Protein AF-A0A8T0EE85-F1 (afdb_monomer)

Nearest PDB structures (foldseek):
  8d9p-assembly1_A  TM=1.888E-01  e=6.502E+00  synthetic construct

Foldseek 3Di:
DPDDPPQPPLLVLLLVLLCCCQPPPVNVVCVVPPLPDPPVVLVVLLVVSVVVPDDPVSSVVSSVQNVVLSVLVVVLVVLVVVCQVVVPDDDPLCPVLSSVQQNPPPVSDRDSLVSLVVQLPDPSHDLVSSLVSCVVSVVVVSNVVSVVVVVVPPDDPVNVVVVVVVVVVVVVVPDDDDDDDDDDDD

Solvent-accessible surface area (backbone atoms only — not comparable to full-atom values): 11430 Å² total; per-residue (Å²): 132,87,76,78,76,79,70,48,75,62,48,54,51,46,52,51,45,44,48,47,69,72,70,33,64,68,53,51,50,41,54,78,73,47,84,84,42,68,68,61,52,53,52,51,50,53,54,61,53,61,72,65,76,62,61,71,72,54,50,58,53,50,52,52,51,55,49,52,56,49,54,51,51,52,52,53,50,50,54,50,62,72,49,32,76,82,69,79,52,93,80,67,51,62,70,70,50,65,59,54,51,72,67,63,49,86,80,66,58,93,49,70,64,62,42,50,56,52,51,55,70,37,80,74,33,53,68,67,59,31,46,49,51,31,64,76,68,65,38,68,90,58,43,63,63,46,51,53,53,56,58,70,68,53,79,50,77,69,57,53,54,54,52,53,53,53,53,55,58,59,64,69,73,76,76,77,88,79,82,80,81,82,79,86,78,135

Structure (mmCIF, N/CA/C/O backbone):
data_AF-A0A8T0EE85-F1
#
_entry.id   AF-A0A8T0EE85-F1
#
loop_
_atom_site.group_PDB
_atom_site.id
_atom_site.type_symbol
_atom_site.label_atom_id
_atom_site.label_alt_id
_atom_site.label_comp_id
_atom_site.label_asym_id
_atom_site.label_entity_id
_atom_site.label_seq_id
_atom_site.pdbx_PDB_ins_code
_atom_site.Cartn_x
_atom_site.Cartn_y
_atom_site.Cartn_z
_atom_site.occupancy
_atom_site.B_iso_or_equiv
_atom_site.auth_seq_id
_atom_site.auth_comp_id
_atom_site.auth_asym_id
_atom_site.auth_atom_id
_atom_site.pdbx_PDB_model_num
ATOM 1 N N . MET A 1 1 ? -11.838 -33.433 15.601 1.00 42.34 1 MET A N 1
ATOM 2 C CA . MET A 1 1 ? -12.428 -32.082 15.642 1.00 42.34 1 MET A CA 1
ATOM 3 C C . MET A 1 1 ? -11.308 -31.140 16.022 1.00 42.34 1 MET A C 1
ATOM 5 O O . MET A 1 1 ? -10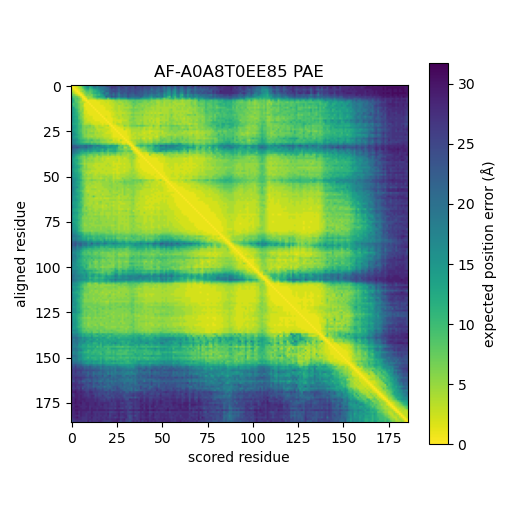.977 -31.050 17.196 1.00 42.34 1 MET A O 1
ATOM 9 N N . GLU A 1 2 ? -10.646 -30.554 15.030 1.00 41.25 2 GLU A N 1
ATOM 10 C CA . GLU A 1 2 ? -9.704 -29.461 15.269 1.00 41.25 2 GLU A CA 1
ATOM 11 C C . GLU A 1 2 ? -10.536 -28.249 15.688 1.00 41.25 2 GLU A C 1
ATOM 13 O O . GLU A 1 2 ? -11.391 -27.781 14.937 1.00 41.25 2 GLU A O 1
ATOM 18 N N . GLY A 1 3 ? -10.388 -27.826 16.943 1.00 44.38 3 GLY A N 1
ATOM 19 C CA . GLY A 1 3 ? -11.029 -26.612 17.425 1.00 44.38 3 GLY A CA 1
ATOM 20 C C . GLY A 1 3 ? -10.414 -25.422 16.704 1.00 44.38 3 GLY A C 1
ATOM 21 O O . GLY A 1 3 ? -9.196 -25.258 16.732 1.00 44.38 3 GLY A O 1
ATOM 22 N N . PHE A 1 4 ? -11.245 -24.603 16.058 1.00 47.56 4 PHE A N 1
ATOM 23 C CA . PHE A 1 4 ? -10.810 -23.303 15.560 1.00 47.56 4 PHE A CA 1
ATOM 24 C C . PHE A 1 4 ? -10.176 -22.530 16.725 1.00 47.56 4 PHE A C 1
ATOM 26 O O . PHE A 1 4 ? -10.787 -22.475 17.801 1.00 47.56 4 PHE A O 1
ATOM 33 N N . PRO A 1 5 ? -8.964 -21.971 16.562 1.00 52.56 5 PRO A N 1
ATOM 34 C CA . PRO A 1 5 ? -8.355 -21.184 17.617 1.00 52.56 5 PRO A CA 1
ATOM 35 C C . PRO A 1 5 ? -9.297 -20.028 17.944 1.00 52.56 5 PRO A C 1
ATOM 37 O O . PRO A 1 5 ? -9.814 -19.358 17.049 1.00 52.56 5 PRO A O 1
ATOM 40 N N . ILE A 1 6 ? -9.556 -19.836 19.237 1.00 52.78 6 ILE A N 1
ATOM 41 C CA . ILE A 1 6 ? -10.237 -18.648 19.741 1.00 52.78 6 ILE A CA 1
ATOM 42 C C . ILE A 1 6 ? -9.347 -17.481 19.330 1.00 52.78 6 ILE A C 1
ATOM 44 O O . ILE A 1 6 ? -8.305 -17.261 19.947 1.00 52.78 6 ILE A O 1
ATOM 48 N N . THR A 1 7 ? -9.729 -16.786 18.260 1.00 60.97 7 THR A N 1
ATOM 49 C CA . THR A 1 7 ? -9.060 -15.559 17.850 1.00 60.97 7 THR A CA 1
ATOM 50 C C . THR A 1 7 ? -9.086 -14.617 19.038 1.00 60.97 7 THR A C 1
ATOM 52 O O . THR A 1 7 ? -10.128 -14.410 19.676 1.00 60.97 7 THR A O 1
ATOM 55 N N . THR A 1 8 ? -7.919 -14.103 19.410 1.00 78.00 8 THR A N 1
ATOM 56 C CA . THR A 1 8 ? -7.834 -13.237 20.582 1.00 78.00 8 THR A CA 1
ATOM 57 C C . THR A 1 8 ? -8.716 -12.003 20.349 1.00 78.00 8 THR A C 1
ATOM 59 O O . THR A 1 8 ? -8.897 -11.544 19.219 1.00 78.00 8 THR A O 1
ATOM 62 N N . LEU A 1 9 ? -9.309 -11.435 21.408 1.00 75.12 9 LEU A N 1
ATOM 63 C CA . LEU A 1 9 ? -10.099 -10.192 21.307 1.00 75.12 9 LEU A CA 1
ATOM 64 C C . LEU A 1 9 ? -9.327 -9.087 20.559 1.00 75.12 9 LEU A C 1
ATOM 66 O O . LEU A 1 9 ? -9.907 -8.248 19.873 1.00 75.12 9 LEU A O 1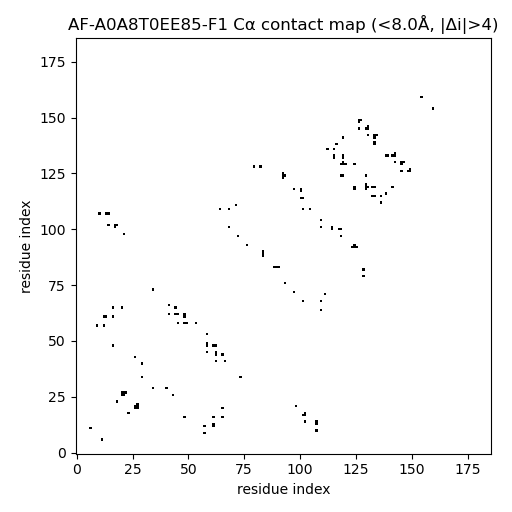
ATOM 70 N N . GLU A 1 10 ? -8.006 -9.133 20.684 1.00 73.38 10 GLU A N 1
ATOM 71 C CA . GLU A 1 10 ? -7.053 -8.301 19.980 1.00 73.38 10 GLU A CA 1
ATOM 72 C C . GLU A 1 10 ? -7.032 -8.542 18.465 1.00 73.38 10 GLU A C 1
ATOM 74 O O . GLU A 1 10 ? -7.180 -7.584 17.714 1.00 73.38 10 GLU A O 1
ATOM 79 N N . GLU A 1 11 ? -6.922 -9.790 18.004 1.00 74.38 11 GLU A N 1
ATOM 80 C CA . GLU A 1 11 ? -6.991 -10.141 16.577 1.00 74.38 11 GLU A CA 1
ATOM 81 C C . GLU A 1 11 ? -8.314 -9.697 15.948 1.00 74.38 11 GLU A C 1
ATOM 83 O O . GLU A 1 11 ? -8.325 -9.109 14.866 1.00 74.38 11 GLU A O 1
ATOM 88 N N . MET A 1 12 ? -9.435 -9.894 16.653 1.00 77.12 12 MET A N 1
ATOM 89 C CA . MET A 1 12 ? -10.737 -9.395 16.198 1.00 77.12 12 MET A CA 1
ATOM 90 C C . MET A 1 12 ? -10.767 -7.865 16.106 1.00 77.12 12 MET A C 1
ATOM 92 O O . MET A 1 12 ? -11.320 -7.311 15.154 1.00 77.12 12 MET A O 1
ATOM 96 N N 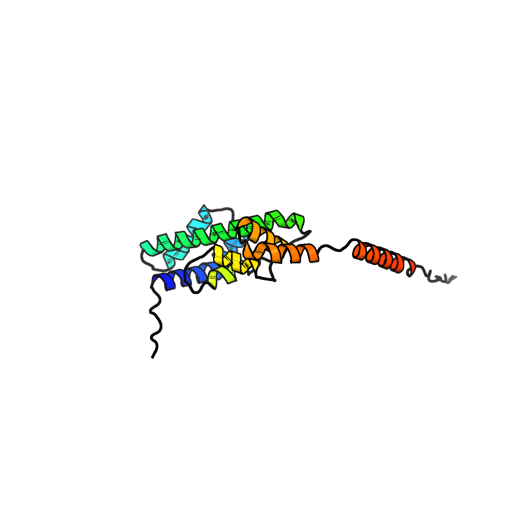. ALA A 1 13 ? -10.181 -7.167 17.080 1.00 76.19 13 ALA A N 1
ATOM 97 C CA . ALA A 1 13 ? -10.097 -5.711 17.066 1.00 76.19 13 ALA A CA 1
ATOM 98 C C . ALA A 1 13 ? -9.214 -5.201 15.914 1.00 76.19 13 ALA A C 1
ATOM 100 O O . ALA A 1 13 ? -9.590 -4.246 15.232 1.00 76.19 13 ALA A O 1
ATOM 101 N N . ILE A 1 1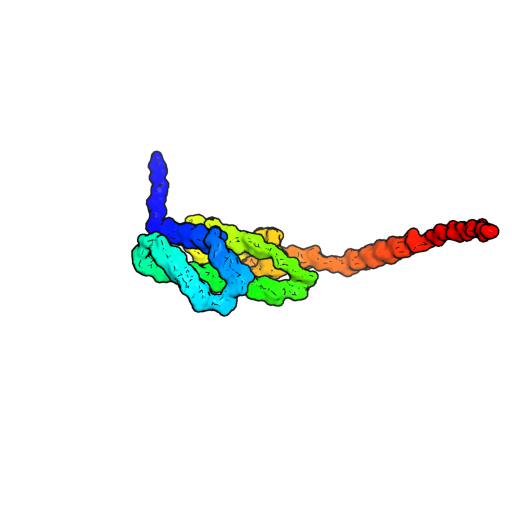4 ? -8.084 -5.862 15.647 1.00 73.88 14 ILE A N 1
ATOM 102 C CA . ILE A 1 14 ? -7.187 -5.525 14.536 1.00 73.88 14 ILE A CA 1
ATOM 103 C C . ILE A 1 14 ? -7.869 -5.783 13.191 1.00 73.88 14 ILE A C 1
ATOM 105 O O . ILE A 1 14 ? -7.868 -4.904 12.332 1.00 73.88 14 ILE A O 1
ATOM 109 N N . SER A 1 15 ? -8.529 -6.929 13.023 1.00 76.81 15 SER A N 1
ATOM 110 C CA . SER A 1 15 ? -9.295 -7.242 11.811 1.00 76.81 15 SER A CA 1
ATOM 111 C C . SER A 1 15 ? -10.405 -6.212 11.554 1.00 76.81 15 SER A C 1
ATOM 113 O O . SER A 1 15 ? -10.565 -5.718 10.432 1.00 76.81 15 SER A O 1
ATOM 115 N N . LYS A 1 16 ? -11.124 -5.790 12.607 1.00 78.56 16 LYS A N 1
ATOM 116 C CA . LYS A 1 16 ? -12.126 -4.717 12.507 1.00 78.56 16 LYS A CA 1
ATOM 117 C C . LYS A 1 16 ? -11.520 -3.382 12.091 1.00 78.56 16 LYS A C 1
ATOM 119 O O . LYS A 1 16 ? -12.144 -2.666 11.315 1.00 78.56 16 LYS A O 1
ATOM 124 N N . ILE A 1 17 ? -10.322 -3.046 12.565 1.00 78.38 17 ILE A N 1
ATOM 125 C CA . ILE A 1 17 ? -9.608 -1.849 12.100 1.00 78.38 17 ILE A CA 1
ATOM 126 C C . ILE A 1 17 ? -9.209 -1.984 10.656 1.00 78.38 17 ILE A C 1
ATOM 128 O O . ILE A 1 17 ? -9.379 -1.027 9.915 1.00 78.38 17 ILE A O 1
ATOM 132 N N . GLY A 1 18 ? -8.688 -3.140 10.258 1.00 75.88 18 GLY A N 1
ATOM 133 C CA . GLY A 1 18 ? -8.311 -3.358 8.875 1.00 75.88 18 GLY A CA 1
ATOM 134 C C . GLY A 1 18 ? -9.499 -3.113 7.949 1.00 75.88 18 GLY A C 1
ATOM 135 O O . GLY A 1 18 ? -9.442 -2.289 7.039 1.00 75.88 18 GLY A O 1
ATOM 136 N N . THR A 1 19 ? -10.636 -3.707 8.309 1.00 79.06 19 THR A N 1
ATOM 137 C CA . THR A 1 19 ? -11.914 -3.468 7.638 1.00 79.06 19 THR A CA 1
ATOM 138 C C . THR A 1 19 ? -12.259 -1.977 7.627 1.00 79.06 19 THR A C 1
ATOM 140 O O . THR A 1 19 ? -12.428 -1.409 6.553 1.00 79.06 19 THR A O 1
ATOM 143 N N . LEU A 1 20 ? -12.264 -1.311 8.787 1.00 82.12 20 LEU A N 1
ATOM 144 C CA . LEU A 1 20 ? -12.565 0.118 8.912 1.00 82.12 20 LEU A CA 1
ATOM 145 C C . LEU A 1 20 ? -11.659 0.990 8.026 1.00 82.12 20 LEU A C 1
ATOM 147 O O . LEU A 1 20 ? -12.153 1.843 7.302 1.00 82.12 20 LEU A O 1
ATOM 151 N N . LEU A 1 21 ? -10.347 0.754 8.028 1.00 77.00 21 LEU A N 1
ATOM 152 C CA . LEU A 1 21 ? -9.380 1.491 7.212 1.00 77.00 21 LEU A CA 1
ATOM 153 C C . LEU A 1 21 ? -9.570 1.249 5.707 1.00 77.00 21 LEU A C 1
ATOM 155 O O . LEU A 1 21 ? -9.257 2.130 4.909 1.00 77.00 21 LEU A O 1
ATOM 159 N N . SER A 1 22 ? -10.057 0.067 5.322 1.00 73.00 22 SER A N 1
ATOM 160 C CA . SER A 1 22 ? -10.247 -0.329 3.922 1.00 73.00 22 SER A CA 1
ATOM 161 C C . SER A 1 22 ? -11.569 0.162 3.322 1.00 73.00 22 SER A C 1
ATOM 163 O O . SER A 1 22 ? -11.607 0.622 2.178 1.00 73.00 22 SER A O 1
ATOM 165 N N . SER A 1 23 ? -12.659 0.075 4.088 1.00 80.00 23 SER A N 1
ATOM 166 C CA . SER A 1 23 ? -14.022 0.187 3.566 1.00 80.00 23 SER A CA 1
ATOM 167 C C . SER A 1 23 ? -14.746 1.456 4.004 1.00 80.00 23 SER A C 1
ATOM 169 O O . SER A 1 23 ? -15.793 1.773 3.444 1.00 80.00 23 SER A O 1
ATOM 171 N N . ASP A 1 24 ? -14.240 2.187 5.002 1.00 87.12 24 ASP A N 1
ATOM 172 C CA . ASP A 1 24 ? -14.911 3.389 5.496 1.00 87.12 24 ASP A CA 1
ATOM 173 C C . ASP A 1 24 ? -14.800 4.543 4.489 1.00 87.12 24 ASP A C 1
ATOM 175 O O . ASP A 1 24 ? -13.714 4.961 4.078 1.00 87.12 24 ASP A O 1
ATOM 179 N N . THR A 1 25 ? -15.952 5.078 4.086 1.00 86.12 25 THR A N 1
ATOM 180 C CA . THR A 1 25 ? -16.045 6.165 3.108 1.00 86.12 25 THR A CA 1
ATOM 181 C C . THR A 1 25 ? -15.408 7.461 3.593 1.00 86.12 25 THR A C 1
ATOM 183 O O . THR A 1 25 ? -14.804 8.152 2.777 1.00 86.12 25 THR A O 1
ATOM 186 N N . ASP A 1 26 ? -15.478 7.785 4.891 1.00 84.69 26 ASP A N 1
ATOM 187 C CA . ASP A 1 26 ? -14.851 9.003 5.421 1.00 84.69 26 ASP A CA 1
ATOM 188 C C . ASP A 1 26 ? -13.328 8.873 5.371 1.00 84.69 26 ASP A C 1
ATOM 190 O O . ASP A 1 26 ? -12.635 9.833 5.040 1.00 84.69 26 ASP A O 1
ATOM 194 N N . ILE A 1 27 ? -12.802 7.683 5.680 1.00 82.19 27 ILE A N 1
ATOM 195 C CA . ILE A 1 27 ? -11.365 7.389 5.612 1.00 82.19 27 ILE A CA 1
ATOM 196 C C . ILE A 1 27 ? -10.879 7.435 4.165 1.00 82.19 27 ILE A C 1
ATOM 198 O O . ILE A 1 27 ? -9.882 8.097 3.877 1.00 82.19 27 ILE A O 1
ATOM 202 N N . ASN A 1 28 ? -11.615 6.822 3.238 1.00 79.75 28 ASN A N 1
ATOM 203 C CA . ASN A 1 28 ? -11.292 6.862 1.813 1.00 79.75 28 ASN A CA 1
ATOM 204 C C . ASN A 1 28 ? -11.385 8.283 1.233 1.00 79.75 28 ASN A C 1
ATOM 206 O O . ASN A 1 28 ? -10.527 8.699 0.453 1.00 79.75 28 ASN A O 1
ATOM 210 N N . GLN A 1 29 ? -12.375 9.074 1.647 1.00 81.69 29 GLN A N 1
ATOM 211 C CA . GLN A 1 29 ? -12.497 10.471 1.236 1.00 81.69 29 GLN A CA 1
ATOM 212 C C . GLN A 1 29 ? -11.386 11.341 1.839 1.00 81.69 29 GLN A C 1
ATOM 214 O O . GLN A 1 29 ? -10.828 12.194 1.148 1.00 81.69 29 GLN A O 1
ATOM 219 N N . PHE A 1 30 ? -11.046 11.129 3.113 1.00 79.31 30 PHE A N 1
ATOM 220 C CA . PHE A 1 30 ? -9.950 11.828 3.779 1.00 79.31 30 PHE A CA 1
ATOM 221 C C . PHE A 1 30 ? -8.620 11.547 3.083 1.00 79.31 30 PHE A C 1
ATOM 223 O O . PHE A 1 30 ? -7.862 12.478 2.805 1.00 79.31 30 PHE A O 1
ATOM 230 N N . ARG A 1 31 ? -8.392 10.277 2.734 1.00 72.00 31 ARG A N 1
ATOM 231 C CA . ARG A 1 31 ? -7.271 9.835 1.915 1.00 72.00 31 ARG A CA 1
ATOM 232 C C . ARG A 1 31 ? -7.251 10.617 0.604 1.00 72.00 31 ARG A C 1
ATOM 234 O O . ARG A 1 31 ? -6.315 11.351 0.358 1.00 72.00 31 ARG A O 1
ATOM 241 N N . ASN A 1 32 ? -8.303 10.600 -0.200 1.00 71.25 32 ASN A N 1
ATOM 242 C CA . ASN A 1 32 ? -8.254 11.271 -1.507 1.00 71.25 32 ASN A CA 1
ATOM 243 C C . ASN A 1 32 ? -8.058 12.800 -1.434 1.00 71.25 32 ASN A C 1
ATOM 245 O O . ASN A 1 32 ? -7.516 13.384 -2.369 1.00 71.25 32 ASN A O 1
ATOM 249 N N . ASN A 1 33 ? -8.460 13.446 -0.333 1.00 69.81 33 ASN A N 1
ATOM 250 C CA . ASN A 1 33 ? -8.523 14.907 -0.255 1.00 69.81 33 ASN A CA 1
ATOM 251 C C . ASN A 1 33 ? -7.434 15.573 0.599 1.00 69.81 33 ASN A C 1
ATOM 253 O O . ASN A 1 33 ? -7.128 16.742 0.361 1.00 69.81 33 ASN A O 1
ATOM 257 N N . SER A 1 34 ? -6.868 14.914 1.619 1.00 59.59 34 SER A N 1
ATOM 258 C CA . SER A 1 34 ? -5.890 15.583 2.490 1.00 59.59 34 SER A CA 1
ATOM 259 C C . SER A 1 34 ? -5.014 14.649 3.335 1.00 59.59 34 SER A C 1
ATOM 261 O O . SER A 1 34 ? -5.104 14.654 4.564 1.00 59.59 34 SER A O 1
ATOM 263 N N . TRP A 1 35 ? -4.042 13.979 2.713 1.00 65.19 35 TRP A N 1
ATOM 264 C CA . TRP A 1 35 ? -2.954 13.283 3.433 1.00 65.19 35 TRP A CA 1
ATOM 265 C C . TRP A 1 35 ? -2.095 14.222 4.311 1.00 65.19 35 TRP A C 1
ATOM 267 O O . TRP A 1 35 ? -1.252 13.781 5.075 1.00 65.19 35 TRP A O 1
ATOM 277 N N . ARG A 1 36 ? -2.279 15.547 4.230 1.00 64.62 36 ARG A N 1
ATOM 278 C CA . ARG A 1 36 ? -1.404 16.530 4.898 1.00 64.62 36 ARG A CA 1
ATOM 279 C C . ARG A 1 36 ? -1.872 16.991 6.281 1.00 64.62 36 ARG A C 1
ATOM 281 O O . ARG A 1 36 ? -1.236 17.861 6.867 1.00 64.62 36 ARG A O 1
ATOM 288 N N . SER A 1 37 ? -2.993 16.488 6.807 1.00 78.12 37 SER A N 1
ATOM 289 C CA . SER A 1 37 ? -3.549 16.975 8.082 1.00 78.12 37 SER A CA 1
ATOM 290 C C . SER A 1 37 ? -3.570 15.900 9.168 1.00 78.12 37 SER A C 1
ATOM 292 O O . SER A 1 37 ? -4.615 15.323 9.466 1.00 78.12 37 SER A O 1
ATOM 294 N N . 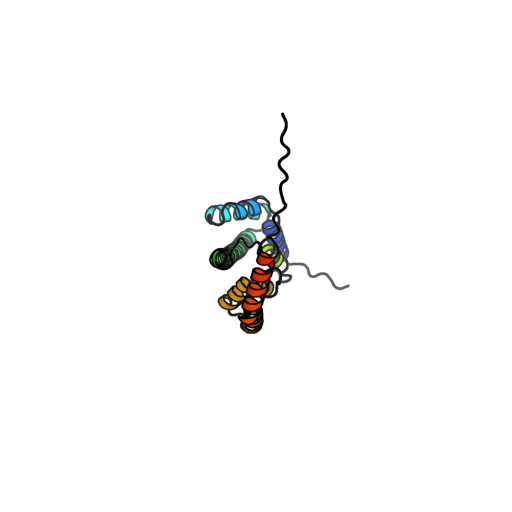ASP A 1 38 ? -2.419 15.702 9.816 1.00 78.06 38 ASP A N 1
ATOM 295 C CA . ASP A 1 38 ? -2.227 14.763 10.936 1.00 78.06 38 ASP A CA 1
ATOM 296 C C . ASP A 1 38 ? -3.295 14.927 12.039 1.00 78.06 38 ASP A C 1
ATOM 298 O O . ASP A 1 38 ? -3.871 13.958 12.531 1.00 78.06 38 ASP A O 1
ATOM 302 N N . MET A 1 39 ? -3.669 16.169 12.369 1.00 83.31 39 MET A N 1
ATOM 303 C CA . MET A 1 39 ? -4.693 16.430 13.387 1.00 83.31 39 MET A CA 1
ATOM 304 C C . MET A 1 39 ? -6.096 15.963 12.964 1.00 83.31 39 MET A C 1
ATOM 306 O O . MET A 1 39 ? -6.836 15.401 13.774 1.00 83.31 39 MET A O 1
ATOM 310 N N . LYS A 1 40 ? -6.481 16.176 11.698 1.00 85.94 40 LYS A N 1
ATOM 311 C CA . LYS A 1 40 ? -7.784 15.715 11.191 1.00 85.94 40 LYS A CA 1
ATOM 312 C C . LYS A 1 40 ? -7.828 14.190 11.112 1.00 85.94 40 LYS A C 1
ATOM 314 O O . LYS A 1 40 ? -8.840 13.611 11.500 1.00 85.94 40 LYS A O 1
ATOM 319 N N . TRP A 1 41 ? -6.727 13.561 10.699 1.00 86.31 41 TRP A N 1
ATOM 320 C CA . TRP A 1 41 ? -6.579 12.106 10.684 1.00 86.31 41 TRP A CA 1
ATOM 321 C C . TRP A 1 41 ? -6.748 11.502 12.082 1.00 86.31 41 TRP A C 1
ATOM 323 O O . TRP A 1 41 ? -7.611 10.650 12.298 1.00 86.31 41 TRP A O 1
ATOM 333 N N . LYS A 1 42 ? -6.002 12.012 13.069 1.00 87.19 42 LYS A N 1
ATOM 334 C CA . LYS A 1 42 ? -6.082 11.555 14.465 1.00 87.19 42 LYS A CA 1
ATOM 335 C C . LYS A 1 42 ? -7.483 11.708 15.052 1.00 87.19 42 LYS A C 1
ATOM 337 O O . LYS A 1 42 ? -7.964 10.798 15.727 1.00 87.19 42 LYS A O 1
ATOM 342 N N . ASN A 1 43 ? -8.156 12.828 14.784 1.00 89.88 43 ASN A N 1
ATOM 343 C CA . ASN A 1 43 ? -9.527 13.053 15.245 1.00 89.88 43 ASN A CA 1
ATOM 344 C C . ASN A 1 43 ? -10.526 12.094 14.580 1.00 89.88 43 ASN A C 1
ATOM 346 O O . ASN A 1 43 ? -11.395 11.552 15.266 1.00 89.88 43 ASN A O 1
ATOM 350 N N . LEU A 1 44 ? -10.383 11.853 13.272 1.00 89.81 44 LEU A N 1
ATOM 351 C CA . LEU A 1 44 ? -11.208 10.900 12.531 1.00 89.81 44 LEU A CA 1
ATOM 352 C C . LEU A 1 44 ? -11.048 9.481 13.088 1.00 89.81 44 LEU A C 1
ATOM 354 O O . LEU A 1 44 ? -12.050 8.853 13.432 1.00 89.81 44 LEU A O 1
ATOM 358 N N . LEU A 1 45 ? -9.806 9.013 13.250 1.00 89.38 45 LEU A N 1
ATOM 359 C CA . LEU A 1 45 ? -9.507 7.708 13.839 1.00 89.38 45 LEU A CA 1
ATOM 360 C C . LEU A 1 45 ? -10.066 7.578 15.251 1.00 89.38 45 LEU A C 1
ATOM 362 O O . LEU A 1 45 ? -10.719 6.586 15.562 1.00 89.38 45 LEU A O 1
ATOM 366 N N . LYS A 1 46 ? -9.837 8.580 16.109 1.00 90.62 46 LYS A N 1
ATOM 367 C CA . LYS A 1 46 ? -10.311 8.553 17.495 1.00 90.62 46 LYS A CA 1
ATOM 368 C C . LYS A 1 46 ? -11.827 8.398 17.556 1.00 90.62 46 LYS A C 1
ATOM 370 O O . LYS A 1 46 ? -12.305 7.584 18.340 1.00 90.62 46 LYS A O 1
ATOM 375 N N . ARG A 1 47 ? -12.564 9.143 16.725 1.00 91.50 47 ARG A N 1
ATOM 376 C CA . ARG A 1 47 ? -14.024 9.035 16.603 1.00 91.50 47 ARG A CA 1
ATOM 377 C C . ARG A 1 47 ? -14.429 7.617 16.193 1.00 91.50 47 ARG A C 1
ATOM 379 O O . ARG A 1 47 ? -15.107 6.945 16.956 1.00 91.50 47 ARG A O 1
ATOM 386 N N . LYS A 1 48 ? -13.910 7.130 15.061 1.00 89.69 48 LYS A N 1
ATOM 387 C CA . LYS A 1 48 ? -14.254 5.811 14.505 1.00 89.69 48 LYS A CA 1
ATOM 388 C C . LYS A 1 48 ? -13.917 4.650 15.446 1.00 89.69 48 LYS A C 1
ATOM 390 O O . LYS A 1 48 ? -14.676 3.697 15.545 1.00 89.69 48 LYS A O 1
ATOM 395 N N . ILE A 1 49 ? -12.792 4.729 16.155 1.00 87.94 49 ILE A N 1
ATOM 396 C CA . ILE A 1 49 ? -12.362 3.696 17.106 1.00 87.94 49 ILE A CA 1
ATOM 397 C C . ILE A 1 49 ? -13.195 3.734 18.391 1.00 87.94 49 ILE A C 1
ATOM 399 O O . ILE A 1 49 ? -13.479 2.683 18.965 1.00 87.94 49 ILE A O 1
ATOM 403 N N . SER A 1 50 ? -13.613 4.922 18.833 1.00 88.06 50 SER A N 1
ATOM 404 C CA . SER A 1 50 ? -14.471 5.068 20.015 1.00 88.06 50 SER A CA 1
ATOM 405 C C . SER A 1 50 ? -15.844 4.420 19.800 1.00 88.06 50 SER A C 1
ATOM 407 O O . SER A 1 50 ? -16.397 3.848 20.738 1.00 88.06 50 SER A O 1
ATOM 409 N N . ASP A 1 51 ? -16.337 4.411 18.558 1.00 88.31 51 ASP A N 1
ATOM 410 C CA . ASP A 1 51 ? -17.597 3.762 18.172 1.00 88.31 51 ASP A CA 1
ATOM 411 C C . ASP A 1 51 ? -17.531 2.219 18.233 1.00 88.31 51 ASP A C 1
ATOM 413 O O . ASP A 1 51 ? -18.564 1.552 18.231 1.00 88.31 51 ASP A O 1
ATOM 417 N N . LEU A 1 52 ? -16.334 1.620 18.338 1.00 83.12 52 LEU A N 1
ATOM 418 C CA . LEU A 1 52 ? -16.157 0.159 18.369 1.00 83.12 52 LEU A CA 1
ATOM 419 C C . LEU A 1 52 ? -16.498 -0.490 19.724 1.00 83.12 52 LEU A C 1
ATOM 421 O O . LEU A 1 52 ? -16.410 -1.712 19.835 1.00 83.12 52 LEU A O 1
ATOM 425 N N . LEU A 1 53 ? -16.874 0.291 20.749 1.00 84.50 53 LEU A N 1
ATOM 426 C CA . LEU A 1 53 ? -17.226 -0.185 22.103 1.00 84.50 53 LEU A CA 1
ATOM 427 C C . LEU A 1 53 ? -16.151 -1.073 22.766 1.00 84.50 53 LEU A C 1
ATOM 429 O O . LEU A 1 53 ? -16.449 -1.944 23.581 1.00 84.50 53 LEU A O 1
ATOM 433 N N . LEU A 1 54 ? -14.880 -0.857 22.420 1.00 82.69 54 LEU A N 1
ATOM 434 C CA . LEU A 1 54 ? -13.755 -1.625 22.958 1.00 82.69 54 LEU A CA 1
ATOM 435 C C . LEU A 1 54 ? -13.237 -1.046 24.290 1.00 82.69 54 LEU A C 1
ATOM 437 O O . LEU A 1 54 ? -13.417 0.145 24.550 1.00 82.69 54 LEU A O 1
ATOM 441 N N . PRO A 1 55 ? -12.552 -1.841 25.134 1.00 86.19 55 PRO A N 1
ATOM 442 C CA . PRO A 1 55 ? -11.894 -1.313 26.325 1.00 86.19 55 PRO A CA 1
ATOM 443 C C . PRO A 1 55 ? -10.843 -0.226 25.996 1.00 86.19 55 PRO A C 1
ATOM 445 O O . PRO A 1 55 ? -10.148 -0.333 24.979 1.00 86.19 55 PRO A O 1
ATOM 448 N N . PRO A 1 56 ? -10.628 0.781 26.869 1.00 86.06 56 PRO A N 1
ATOM 449 C CA . PRO A 1 56 ? -9.753 1.925 26.571 1.00 86.06 56 PRO A CA 1
ATOM 450 C C . PRO A 1 56 ? -8.299 1.575 26.218 1.00 86.06 56 PRO A C 1
ATOM 452 O O . PRO A 1 56 ? -7.660 2.263 25.420 1.00 86.06 56 PRO A O 1
ATOM 455 N N . HIS A 1 57 ? -7.748 0.499 26.787 1.00 83.00 57 HIS A N 1
ATOM 456 C CA . HIS A 1 57 ? -6.381 0.071 26.476 1.00 83.00 57 HIS A CA 1
ATOM 457 C C . HIS A 1 57 ? -6.248 -0.436 25.030 1.00 83.00 57 HIS A C 1
ATOM 459 O O . HIS A 1 57 ? -5.227 -0.178 24.389 1.00 83.00 57 HIS A O 1
ATOM 465 N N . PHE A 1 58 ? -7.298 -1.060 24.478 1.00 83.31 58 PHE A N 1
ATOM 466 C CA . PHE A 1 58 ? -7.344 -1.399 23.059 1.00 83.31 58 PHE A CA 1
ATOM 467 C C . PHE A 1 58 ? -7.418 -0.135 22.207 1.00 83.31 58 PHE A C 1
ATOM 469 O O . PHE A 1 58 ? -6.682 -0.046 21.234 1.00 83.31 58 PHE A O 1
ATOM 476 N N . HIS A 1 59 ? -8.198 0.888 22.590 1.00 86.88 59 HIS A N 1
ATOM 477 C CA . HIS A 1 59 ? -8.292 2.150 21.825 1.00 86.88 59 HIS A CA 1
ATOM 478 C C . HIS A 1 59 ? -6.927 2.766 21.550 1.00 86.88 59 HIS A C 1
ATOM 480 O O . HIS A 1 59 ? -6.612 3.095 20.408 1.00 86.88 59 HIS A O 1
ATOM 486 N N . LYS A 1 60 ? -6.090 2.876 22.584 1.00 86.44 60 LYS A N 1
ATOM 487 C CA . LYS A 1 60 ? -4.742 3.435 22.445 1.00 86.44 60 LYS A CA 1
ATOM 488 C C . LYS A 1 60 ? -3.889 2.624 21.466 1.00 86.44 60 LYS A C 1
ATOM 490 O O . LYS A 1 60 ? -3.228 3.207 20.608 1.00 86.44 60 LYS A O 1
ATOM 495 N N . ARG A 1 61 ? -3.909 1.293 21.583 1.00 84.19 61 ARG A N 1
ATOM 496 C CA . ARG A 1 61 ? -3.130 0.393 20.719 1.00 84.19 61 ARG A CA 1
ATOM 497 C C . ARG A 1 61 ? -3.599 0.449 19.266 1.00 84.19 61 ARG A C 1
ATOM 499 O O . ARG A 1 61 ? -2.785 0.561 18.357 1.00 84.19 61 ARG A O 1
ATOM 506 N N . MET A 1 62 ? -4.909 0.449 19.079 1.00 83.50 62 MET A N 1
ATOM 507 C CA . MET A 1 62 ? -5.596 0.552 17.800 1.00 83.50 62 MET A CA 1
ATOM 508 C C . MET A 1 62 ? -5.285 1.862 17.067 1.00 83.50 62 MET A C 1
ATOM 510 O O . MET A 1 62 ? -4.907 1.837 15.899 1.00 83.50 62 MET A O 1
ATOM 514 N N . ILE A 1 63 ? -5.355 3.000 17.766 1.00 86.50 63 ILE A N 1
ATOM 515 C CA . ILE A 1 63 ? -4.953 4.305 17.217 1.00 86.50 63 ILE A CA 1
ATOM 516 C C . ILE A 1 63 ? -3.471 4.283 16.825 1.00 86.50 63 ILE A C 1
ATOM 518 O O . ILE A 1 63 ? -3.110 4.773 15.758 1.00 86.50 63 ILE A O 1
ATOM 522 N N . GLY A 1 64 ? -2.609 3.705 17.669 1.00 87.25 64 GLY A N 1
ATOM 523 C CA . GLY A 1 64 ? -1.182 3.561 17.376 1.00 87.25 64 GLY A CA 1
ATOM 524 C C . GLY A 1 64 ? -0.922 2.765 16.095 1.00 87.25 64 GLY A C 1
ATOM 525 O O . GLY A 1 64 ? -0.167 3.216 15.237 1.00 87.25 64 GLY A O 1
ATOM 526 N N . MET A 1 65 ? -1.592 1.623 15.934 1.00 85.25 65 MET A N 1
ATOM 527 C CA . MET A 1 65 ? -1.466 0.779 14.745 1.00 85.25 65 MET A CA 1
ATOM 528 C C . MET A 1 65 ? -2.005 1.468 13.487 1.00 85.25 65 MET A C 1
ATOM 530 O O . MET A 1 65 ? -1.312 1.505 12.475 1.00 85.25 65 MET A O 1
ATOM 534 N N . ALA A 1 66 ? -3.191 2.078 13.558 1.00 85.19 66 ALA A N 1
ATOM 535 C CA . ALA A 1 66 ? -3.772 2.811 12.437 1.00 85.19 66 ALA A CA 1
ATOM 536 C C . ALA A 1 66 ? -2.893 3.995 11.997 1.00 85.19 66 ALA A C 1
ATOM 538 O O . ALA A 1 66 ? -2.715 4.217 10.802 1.00 85.19 66 ALA A O 1
ATOM 539 N N . ASN A 1 67 ? -2.281 4.716 12.944 1.00 87.62 67 ASN A N 1
ATOM 540 C CA . ASN A 1 67 ? -1.304 5.762 12.633 1.00 87.62 67 ASN A CA 1
ATOM 541 C C . ASN A 1 67 ? -0.050 5.201 11.962 1.00 87.62 67 ASN A C 1
ATOM 543 O O . ASN A 1 67 ? 0.448 5.799 11.017 1.00 87.62 67 ASN A O 1
ATOM 547 N N . ARG A 1 68 ? 0.461 4.057 12.425 1.00 87.56 68 ARG A N 1
ATOM 548 C CA . ARG A 1 68 ? 1.635 3.423 11.818 1.00 87.56 68 ARG A CA 1
ATOM 549 C C . ARG A 1 68 ? 1.366 3.011 10.366 1.00 87.56 68 ARG A C 1
ATOM 551 O O . ARG A 1 68 ? 2.154 3.354 9.493 1.00 87.56 68 ARG A O 1
ATOM 558 N N . ILE 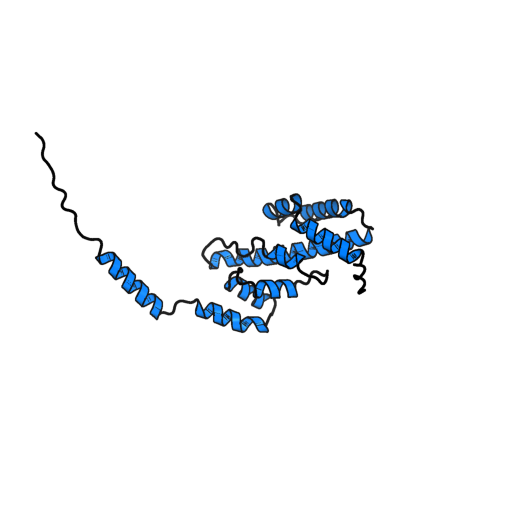A 1 69 ? 0.227 2.361 10.111 1.00 85.75 69 ILE A N 1
ATOM 559 C CA . ILE A 1 69 ? -0.234 2.003 8.757 1.00 85.75 69 ILE A CA 1
ATOM 560 C C . ILE A 1 69 ? -0.349 3.257 7.884 1.00 85.75 69 ILE A C 1
ATOM 562 O O . ILE A 1 69 ? 0.130 3.279 6.752 1.00 85.75 69 ILE A O 1
ATOM 566 N N . TYR A 1 70 ? -0.957 4.313 8.426 1.00 84.50 70 TYR A N 1
ATOM 567 C CA . TYR A 1 70 ? -1.123 5.587 7.734 1.00 84.50 70 TYR A CA 1
ATOM 568 C C . TYR A 1 70 ? 0.215 6.206 7.315 1.00 84.50 70 TYR A C 1
ATOM 570 O O . TYR A 1 70 ? 0.399 6.509 6.138 1.00 84.50 70 TYR A O 1
ATOM 578 N N . MET A 1 71 ? 1.157 6.345 8.252 1.00 86.19 71 MET A N 1
ATOM 579 C CA . MET A 1 71 ? 2.476 6.928 7.980 1.00 86.19 71 MET A CA 1
ATOM 580 C C . MET A 1 71 ? 3.245 6.112 6.941 1.00 86.19 71 MET A C 1
ATOM 582 O O . MET A 1 71 ? 3.889 6.674 6.060 1.00 86.19 71 MET A O 1
ATOM 586 N N . PHE A 1 72 ? 3.144 4.784 7.015 1.00 88.88 72 PHE A N 1
ATOM 587 C CA . PHE A 1 72 ? 3.755 3.902 6.031 1.00 88.88 72 PHE A CA 1
ATOM 588 C C . PHE A 1 72 ? 3.168 4.124 4.630 1.00 88.88 72 PHE A C 1
ATOM 590 O O . PHE A 1 72 ? 3.915 4.314 3.674 1.00 88.88 72 PHE A O 1
ATOM 597 N N . PHE A 1 73 ? 1.842 4.186 4.485 1.00 86.56 73 PHE A N 1
ATOM 598 C CA . PHE A 1 73 ? 1.226 4.502 3.192 1.00 86.56 73 PHE A CA 1
ATOM 599 C C . PHE A 1 73 ? 1.608 5.888 2.680 1.00 86.56 73 PHE A C 1
ATOM 601 O O . PHE A 1 73 ? 1.817 6.049 1.479 1.00 86.56 73 PHE A O 1
ATOM 608 N N . GLU A 1 74 ? 1.699 6.885 3.559 1.00 85.44 74 GLU A N 1
ATOM 609 C CA . GLU A 1 74 ? 2.139 8.226 3.174 1.00 85.44 74 GLU A CA 1
ATOM 610 C C . GLU A 1 74 ? 3.566 8.183 2.618 1.00 85.44 74 GLU A C 1
ATOM 612 O O . GLU A 1 74 ? 3.823 8.724 1.545 1.00 85.44 74 GLU A O 1
ATOM 617 N N . GLN A 1 75 ? 4.469 7.468 3.292 1.00 90.25 75 GLN A N 1
ATOM 618 C CA . GLN A 1 75 ? 5.847 7.295 2.848 1.00 90.25 75 GLN A CA 1
ATOM 619 C C . GLN A 1 75 ? 5.924 6.627 1.469 1.00 90.25 75 GLN A C 1
ATOM 621 O O . GLN A 1 75 ? 6.634 7.116 0.591 1.00 90.25 75 GLN A O 1
ATOM 626 N N . ILE A 1 76 ? 5.179 5.542 1.249 1.00 91.62 76 ILE A N 1
ATOM 627 C CA . ILE A 1 76 ? 5.196 4.818 -0.029 1.00 91.62 76 ILE A CA 1
ATOM 628 C C . ILE A 1 76 ? 4.635 5.672 -1.167 1.00 91.62 76 ILE A C 1
ATOM 630 O O . ILE A 1 76 ? 5.247 5.736 -2.236 1.00 91.62 76 ILE A O 1
ATOM 634 N N . ASN A 1 77 ? 3.537 6.394 -0.933 1.00 88.06 77 ASN A N 1
ATOM 635 C CA . ASN A 1 77 ? 2.997 7.319 -1.930 1.00 88.06 77 ASN A CA 1
ATOM 636 C C . ASN A 1 77 ? 3.937 8.497 -2.193 1.00 88.06 77 ASN A C 1
ATOM 638 O O . ASN A 1 77 ? 4.098 8.888 -3.342 1.00 88.06 77 ASN A O 1
ATOM 642 N N . ALA A 1 78 ? 4.617 9.026 -1.173 1.00 88.88 78 ALA A N 1
ATOM 643 C CA . ALA A 1 78 ? 5.588 10.101 -1.354 1.00 88.88 78 ALA A CA 1
ATOM 644 C C . ALA A 1 78 ? 6.790 9.661 -2.205 1.00 88.88 78 ALA A C 1
ATOM 646 O O . ALA A 1 78 ? 7.226 10.411 -3.080 1.00 88.88 78 ALA A O 1
ATOM 647 N N . ILE A 1 79 ? 7.303 8.441 -1.993 1.00 91.31 79 ILE A N 1
ATOM 648 C CA . ILE A 1 79 ? 8.362 7.868 -2.840 1.00 91.31 79 ILE A CA 1
ATOM 649 C C . ILE A 1 79 ? 7.848 7.738 -4.278 1.00 91.31 79 ILE A C 1
ATOM 651 O O . ILE A 1 79 ? 8.527 8.164 -5.210 1.00 91.31 79 ILE A O 1
ATOM 655 N N . HIS A 1 80 ? 6.643 7.195 -4.457 1.00 90.88 80 HIS A N 1
ATOM 656 C CA . HIS A 1 80 ? 6.026 6.998 -5.767 1.00 90.88 80 HIS A CA 1
ATOM 657 C C . HIS A 1 80 ? 5.805 8.320 -6.522 1.00 90.88 80 HIS A C 1
ATOM 659 O O . HIS A 1 80 ? 6.208 8.466 -7.676 1.00 90.88 80 HIS A O 1
ATOM 665 N N . ASP A 1 81 ? 5.232 9.322 -5.858 1.00 87.69 81 ASP A N 1
ATOM 666 C CA . ASP A 1 81 ? 4.994 10.645 -6.433 1.00 87.69 81 ASP A CA 1
ATOM 667 C C . ASP A 1 81 ? 6.299 11.379 -6.753 1.00 87.69 81 ASP A C 1
ATOM 669 O O . ASP A 1 81 ? 6.378 12.081 -7.763 1.00 87.69 81 ASP A O 1
ATOM 673 N N . GLY A 1 82 ? 7.338 11.193 -5.933 1.00 88.25 82 GLY A N 1
ATOM 674 C CA . GLY A 1 82 ? 8.657 11.782 -6.156 1.00 88.25 82 GLY A CA 1
ATOM 675 C C . GLY A 1 82 ? 9.360 11.248 -7.404 1.00 88.25 82 GLY A C 1
ATOM 676 O O . GLY A 1 82 ? 10.121 11.977 -8.038 1.00 88.25 82 GLY A O 1
ATOM 677 N N . ILE A 1 83 ? 9.090 9.999 -7.788 1.00 86.62 83 ILE A N 1
ATOM 678 C CA . ILE A 1 83 ? 9.748 9.355 -8.932 1.00 86.62 83 ILE A CA 1
ATOM 679 C C . ILE A 1 83 ? 8.928 9.468 -10.219 1.00 86.62 83 ILE A C 1
ATOM 681 O O . ILE A 1 83 ? 9.484 9.396 -11.312 1.00 86.62 83 ILE A O 1
ATOM 685 N N . ARG A 1 84 ? 7.614 9.689 -10.096 1.00 82.75 84 ARG A N 1
ATOM 686 C CA . ARG A 1 84 ? 6.657 9.790 -11.202 1.00 82.75 84 ARG A CA 1
ATOM 687 C C . ARG A 1 84 ? 7.104 10.716 -12.351 1.00 82.75 84 ARG A C 1
ATOM 689 O O . ARG A 1 84 ? 6.910 10.322 -13.502 1.00 82.75 84 ARG A O 1
ATOM 696 N N . PRO A 1 85 ? 7.727 11.894 -12.119 1.00 80.81 85 PRO A N 1
ATOM 697 C CA . PRO A 1 85 ? 8.200 12.752 -13.209 1.00 80.81 85 PRO A CA 1
ATOM 698 C C . PRO A 1 85 ? 9.233 12.079 -14.125 1.00 80.81 85 PRO A C 1
ATOM 700 O O . PRO A 1 85 ? 9.276 12.377 -15.316 1.00 80.81 85 PRO A O 1
ATOM 703 N N . SER A 1 86 ? 10.034 11.155 -13.591 1.00 80.94 86 SER A N 1
ATOM 704 C CA . SER A 1 86 ? 11.096 10.461 -14.328 1.00 80.94 86 SER A CA 1
ATOM 705 C C . SER A 1 86 ? 10.568 9.393 -15.292 1.00 80.94 86 SER A C 1
ATOM 707 O O . SER A 1 86 ? 11.293 8.989 -16.196 1.00 80.94 86 SER A O 1
ATOM 709 N N . PHE A 1 87 ? 9.312 8.959 -15.133 1.00 73.50 87 PHE A N 1
ATOM 710 C CA . PHE A 1 87 ? 8.698 7.872 -15.911 1.00 73.50 87 PHE A CA 1
ATOM 711 C C . PHE A 1 87 ? 7.649 8.358 -16.922 1.00 73.50 87 PHE A C 1
ATOM 713 O O . PHE A 1 87 ? 6.868 7.572 -17.449 1.00 73.50 87 PHE A O 1
ATOM 720 N N . GLY A 1 88 ? 7.642 9.658 -17.235 1.00 68.88 88 GLY A N 1
ATOM 721 C CA . GLY A 1 88 ? 6.960 10.183 -18.422 1.00 68.88 88 GLY A CA 1
ATOM 722 C C . GLY A 1 88 ? 5.429 10.227 -18.365 1.00 68.88 88 GLY A C 1
ATOM 723 O O . GLY A 1 88 ? 4.804 10.447 -19.401 1.00 68.88 88 GLY A O 1
ATOM 724 N N . GLY A 1 89 ? 4.797 10.063 -17.195 1.00 75.19 89 GLY A N 1
ATOM 725 C CA . GLY A 1 89 ? 3.339 10.162 -17.109 1.00 75.19 89 GLY A CA 1
ATOM 726 C C . GLY A 1 89 ? 2.710 9.880 -15.740 1.00 75.19 89 GLY A C 1
ATOM 727 O O . GLY A 1 89 ? 3.399 9.656 -14.746 1.00 75.19 89 GLY A O 1
ATOM 728 N N . PRO A 1 90 ? 1.367 9.942 -15.651 1.00 76.50 90 PRO A N 1
ATOM 729 C CA . PRO A 1 90 ? 0.619 9.428 -14.504 1.00 76.50 90 PRO A CA 1
ATOM 730 C C . PRO A 1 90 ? 0.791 7.906 -14.348 1.00 76.50 90 PRO A C 1
ATOM 732 O O . PRO A 1 90 ? 0.370 7.169 -15.232 1.00 76.50 90 PRO A O 1
ATOM 735 N N . CYS A 1 91 ? 1.350 7.436 -13.219 1.00 82.56 91 CYS A N 1
ATOM 736 C CA . CYS A 1 91 ? 1.256 6.023 -12.806 1.00 82.56 91 CYS A CA 1
ATOM 737 C C . CYS A 1 91 ? 0.075 5.840 -11.851 1.00 82.56 91 CYS A C 1
ATOM 739 O O . CYS A 1 91 ? -0.112 6.646 -10.940 1.00 82.56 91 CYS A O 1
ATOM 741 N N . GLN A 1 92 ? -0.679 4.762 -12.054 1.00 85.56 92 GLN A N 1
ATOM 742 C CA . GLN A 1 92 ? -1.753 4.285 -11.171 1.00 85.56 92 GLN A CA 1
ATOM 743 C C . GLN A 1 92 ? -1.399 2.926 -10.548 1.00 85.56 92 GLN A C 1
ATOM 745 O O . GLN A 1 92 ? -2.252 2.220 -10.027 1.00 85.56 92 GLN A O 1
ATOM 750 N N . CYS A 1 93 ? -0.123 2.541 -10.601 1.00 88.19 93 CYS A N 1
ATOM 751 C CA . CYS A 1 93 ? 0.371 1.233 -10.180 1.00 88.19 93 CYS A CA 1
ATOM 752 C C . CYS A 1 93 ? 0.167 0.927 -8.682 1.00 88.19 93 CYS A C 1
ATOM 754 O O . CYS A 1 93 ? 0.270 -0.227 -8.280 1.00 88.19 93 CYS A O 1
ATOM 756 N N . LEU A 1 94 ? -0.139 1.935 -7.856 1.00 87.12 94 LEU A N 1
ATOM 757 C CA . LEU A 1 94 ? -0.461 1.766 -6.435 1.00 87.12 94 LEU A CA 1
ATOM 758 C C . LEU A 1 94 ? -1.961 1.773 -6.121 1.00 87.12 94 LEU A C 1
ATOM 760 O O . LEU A 1 94 ? -2.340 1.514 -4.972 1.00 87.12 94 LEU A O 1
ATOM 764 N N . ASP A 1 95 ? -2.820 2.041 -7.106 1.00 84.38 95 ASP A N 1
ATOM 765 C CA . ASP A 1 95 ? -4.261 2.142 -6.890 1.00 84.38 95 ASP A CA 1
ATOM 766 C C . ASP A 1 95 ? -4.831 0.776 -6.481 1.00 84.38 95 ASP A C 1
ATOM 768 O O . ASP A 1 95 ? -4.764 -0.207 -7.215 1.00 84.38 95 ASP A O 1
ATOM 772 N N . GLY A 1 96 ? -5.363 0.691 -5.258 1.00 79.12 96 GLY A N 1
ATOM 773 C CA . GLY A 1 96 ? -5.912 -0.546 -4.688 1.00 79.12 96 GLY A CA 1
ATOM 774 C C . GLY A 1 96 ? -4.867 -1.535 -4.156 1.00 79.12 96 GLY A C 1
ATOM 775 O O . GLY A 1 96 ? -5.181 -2.342 -3.280 1.00 79.12 96 GLY A O 1
ATOM 776 N N . VAL A 1 97 ? -3.616 -1.453 -4.617 1.00 85.31 97 VAL A N 1
ATOM 777 C CA . VAL A 1 97 ? -2.565 -2.435 -4.305 1.00 85.31 97 VAL A CA 1
ATOM 778 C C . VAL A 1 97 ? -2.154 -2.378 -2.834 1.00 85.31 97 VAL A C 1
ATOM 780 O O . VAL A 1 97 ? -2.191 -3.393 -2.139 1.00 85.31 97 VAL A O 1
ATOM 783 N N . LEU A 1 98 ? -1.857 -1.185 -2.312 1.00 81.31 98 LEU A N 1
ATOM 784 C CA . LEU A 1 98 ? -1.438 -1.024 -0.912 1.00 81.31 98 LEU A CA 1
ATOM 785 C C . LEU A 1 98 ? -2.494 -1.514 0.086 1.00 81.31 98 LEU A C 1
ATOM 787 O O . LEU A 1 98 ? -2.152 -2.071 1.126 1.00 81.31 98 LEU A O 1
ATOM 791 N N . GLN A 1 99 ? -3.777 -1.330 -0.242 1.00 76.94 99 GLN A N 1
ATOM 792 C CA . GLN A 1 99 ? -4.873 -1.801 0.601 1.00 76.94 99 GLN A CA 1
ATOM 793 C C . GLN A 1 99 ? -4.896 -3.327 0.654 1.00 76.94 99 GLN A C 1
ATOM 795 O O . GLN A 1 99 ? -5.028 -3.880 1.738 1.00 76.94 99 GLN A O 1
ATOM 800 N N . SER A 1 100 ? -4.721 -3.999 -0.488 1.00 80.44 100 SER A N 1
ATOM 801 C CA . SER A 1 100 ? -4.762 -5.463 -0.526 1.00 80.44 100 SER A CA 1
ATOM 802 C C . SER A 1 100 ? -3.728 -6.100 0.408 1.00 80.44 100 SER A C 1
ATOM 804 O O . SER A 1 100 ? -4.082 -6.987 1.172 1.00 80.44 100 SER A O 1
ATOM 806 N N . TYR A 1 101 ? -2.501 -5.572 0.464 1.00 80.75 101 TYR A N 1
ATOM 807 C CA . TYR A 1 101 ? -1.429 -6.172 1.266 1.00 80.75 101 TYR A CA 1
ATOM 808 C C . TYR A 1 101 ? -1.528 -5.930 2.771 1.00 80.75 101 TYR A C 1
ATOM 810 O O . TYR A 1 101 ? -1.133 -6.789 3.553 1.00 80.75 101 TYR A O 1
ATOM 818 N N . VAL A 1 102 ? -2.053 -4.783 3.209 1.00 73.50 102 VAL A N 1
ATOM 819 C CA . VAL A 1 102 ? -2.185 -4.507 4.652 1.00 73.50 102 VAL A CA 1
ATOM 820 C C . VAL A 1 102 ? -3.253 -5.376 5.309 1.00 73.50 102 VAL A C 1
ATOM 822 O O . VAL A 1 102 ? -3.163 -5.635 6.507 1.00 73.50 102 VAL A O 1
ATOM 825 N N . PHE A 1 103 ? -4.251 -5.823 4.547 1.00 67.50 103 PHE A N 1
ATOM 826 C CA . PHE A 1 103 ? -5.375 -6.596 5.079 1.00 67.50 103 PHE A CA 1
ATOM 827 C C . PHE A 1 103 ? -5.281 -8.100 4.797 1.00 67.50 103 PHE A C 1
ATOM 829 O O . PHE A 1 103 ? -6.116 -8.846 5.299 1.00 67.50 103 PHE A O 1
ATOM 836 N N . ASP A 1 104 ? -4.262 -8.538 4.053 1.00 67.44 104 ASP A N 1
ATOM 837 C CA . ASP A 1 104 ? -4.000 -9.951 3.745 1.00 67.44 104 ASP A CA 1
ATOM 838 C C . ASP A 1 104 ? -3.002 -10.609 4.723 1.00 67.44 104 ASP A C 1
ATOM 840 O O . ASP A 1 104 ? -2.725 -11.804 4.645 1.00 67.44 104 ASP A O 1
ATOM 844 N N . THR A 1 105 ? -2.448 -9.865 5.691 1.00 58.88 105 THR A N 1
ATOM 845 C CA . THR A 1 105 ? -1.538 -10.450 6.685 1.00 58.88 105 THR A CA 1
ATOM 846 C C . THR A 1 105 ? -2.304 -11.294 7.710 1.00 58.88 105 THR A C 1
ATOM 848 O O . THR A 1 105 ? -2.835 -10.803 8.708 1.00 58.88 105 THR A O 1
ATOM 851 N N . SER A 1 106 ? -2.308 -12.611 7.484 1.00 55.56 106 SER A N 1
ATOM 852 C CA . SER A 1 106 ? -2.879 -13.639 8.371 1.00 55.56 106 SER A CA 1
ATOM 853 C C . SER A 1 106 ? -2.365 -13.580 9.814 1.00 55.56 106 SER A C 1
ATOM 855 O O . SER A 1 106 ? -3.052 -14.021 10.730 1.00 55.56 106 SER A O 1
ATOM 857 N N . ASP A 1 107 ? -1.174 -13.013 10.026 1.00 58.84 107 ASP A N 1
ATOM 858 C CA . ASP A 1 107 ? -0.492 -12.983 11.325 1.00 58.84 107 ASP A CA 1
ATOM 859 C C . ASP A 1 107 ? -0.991 -11.865 12.256 1.00 58.84 107 ASP A C 1
ATOM 861 O O . ASP A 1 107 ? -0.408 -11.637 13.316 1.00 58.84 107 ASP A O 1
ATOM 865 N N . SER A 1 108 ? -2.056 -11.144 11.884 1.00 58.38 108 SER A N 1
ATOM 866 C CA . SER A 1 108 ? -2.687 -10.050 12.648 1.00 58.38 108 SER A CA 1
ATOM 867 C C . SER A 1 108 ? -1.796 -8.842 12.963 1.00 58.38 108 SER A C 1
ATOM 869 O O . SER A 1 108 ? -2.280 -7.839 13.476 1.00 58.38 108 SER A O 1
ATOM 871 N N . MET A 1 109 ? -0.503 -8.878 12.643 1.00 71.56 109 MET A N 1
ATOM 872 C CA . MET A 1 109 ? 0.415 -7.779 12.904 1.00 71.56 109 MET A CA 1
ATOM 873 C C . MET A 1 109 ? 0.860 -7.122 11.606 1.00 71.56 109 MET A C 1
ATOM 875 O O . MET A 1 109 ? 1.333 -7.767 10.674 1.00 71.56 109 MET A O 1
ATOM 879 N N . PHE A 1 110 ? 0.698 -5.801 11.566 1.00 81.31 110 PHE A N 1
ATOM 880 C CA . PHE A 1 110 ? 1.225 -4.958 10.507 1.00 81.31 110 PHE A CA 1
ATOM 881 C C . PHE A 1 110 ? 2.754 -5.078 10.458 1.00 81.31 110 PHE A C 1
ATOM 883 O O . PHE A 1 110 ? 3.457 -4.594 11.352 1.00 81.31 110 PHE A O 1
ATOM 890 N N . ASP A 1 111 ? 3.243 -5.729 9.407 1.00 86.75 111 ASP A N 1
ATOM 891 C CA . ASP A 1 111 ? 4.657 -5.945 9.135 1.00 86.75 111 ASP A CA 1
ATOM 892 C C . ASP A 1 111 ? 5.033 -5.198 7.855 1.00 86.75 111 ASP A C 1
ATOM 894 O O . ASP A 1 111 ? 4.773 -5.647 6.738 1.00 86.75 111 ASP A O 1
ATOM 898 N N . GLU A 1 112 ? 5.635 -4.023 8.040 1.00 89.25 112 GLU A N 1
ATOM 899 C CA . GLU A 1 112 ? 6.091 -3.168 6.943 1.00 89.25 112 GLU A CA 1
ATOM 900 C C . GLU A 1 112 ? 7.003 -3.933 5.986 1.00 89.25 112 GLU A C 1
ATOM 902 O O . GLU A 1 112 ? 6.863 -3.791 4.776 1.00 89.25 112 GLU A O 1
ATOM 907 N N . ARG A 1 113 ? 7.897 -4.785 6.503 1.00 89.44 113 ARG A N 1
ATOM 908 C CA . ARG A 1 113 ? 8.868 -5.500 5.676 1.00 89.44 113 ARG A CA 1
ATOM 909 C C . ARG A 1 113 ? 8.174 -6.504 4.771 1.00 89.44 113 ARG A C 1
ATOM 911 O O . ARG A 1 113 ? 8.414 -6.471 3.568 1.00 89.44 113 ARG A O 1
ATOM 918 N N . LYS A 1 114 ? 7.271 -7.322 5.321 1.00 89.38 114 LYS A N 1
ATOM 919 C CA . LYS A 1 114 ? 6.473 -8.271 4.525 1.00 89.38 114 LYS A CA 1
ATOM 920 C C . LYS A 1 114 ? 5.644 -7.559 3.460 1.00 89.38 114 LYS A C 1
ATOM 922 O O . LYS A 1 114 ? 5.524 -8.056 2.342 1.00 89.38 114 LYS A O 1
ATOM 927 N N . ILE A 1 115 ? 5.089 -6.386 3.775 1.00 90.56 115 ILE A N 1
ATOM 928 C CA . ILE A 1 115 ? 4.337 -5.597 2.791 1.00 90.56 115 ILE A CA 1
ATOM 929 C C . ILE A 1 115 ? 5.261 -5.113 1.671 1.00 90.56 115 ILE A C 1
ATOM 931 O O . ILE A 1 115 ? 4.910 -5.267 0.507 1.00 90.56 115 ILE A O 1
ATOM 935 N N . ILE A 1 116 ? 6.448 -4.580 1.982 1.00 92.62 116 ILE A N 1
ATOM 936 C CA . ILE A 1 116 ? 7.427 -4.177 0.957 1.00 92.62 116 ILE A CA 1
ATOM 937 C C . ILE A 1 116 ? 7.854 -5.375 0.110 1.00 92.62 116 ILE A C 1
ATOM 939 O O . ILE A 1 116 ? 7.841 -5.271 -1.112 1.00 92.62 116 ILE A O 1
ATOM 943 N N . GLU A 1 117 ? 8.174 -6.513 0.723 1.00 91.44 117 GLU A N 1
ATOM 944 C CA . GLU A 1 117 ? 8.495 -7.754 0.006 1.00 91.44 117 GLU A CA 1
ATOM 945 C C . GLU A 1 117 ? 7.361 -8.146 -0.954 1.00 91.44 117 GLU A C 1
ATOM 947 O O . GLU A 1 117 ? 7.614 -8.453 -2.118 1.00 91.44 117 GLU A O 1
ATOM 952 N N . SER A 1 118 ? 6.108 -8.032 -0.505 1.00 91.69 118 SER A N 1
ATOM 953 C CA . SER A 1 118 ? 4.927 -8.334 -1.318 1.00 91.69 118 SER A CA 1
ATOM 954 C C . SER A 1 118 ? 4.736 -7.348 -2.478 1.00 91.69 118 SER A C 1
ATOM 956 O O . SER A 1 118 ? 4.440 -7.759 -3.596 1.00 91.69 118 SER A O 1
ATOM 958 N N . LEU A 1 119 ? 4.969 -6.051 -2.251 1.00 92.19 119 LEU A N 1
ATOM 959 C CA . LEU A 1 119 ? 4.943 -5.029 -3.306 1.00 92.19 119 LEU A CA 1
ATOM 960 C C . LEU A 1 119 ? 6.061 -5.253 -4.335 1.00 92.19 119 LEU A C 1
ATOM 962 O O . LEU A 1 119 ? 5.873 -5.063 -5.532 1.00 92.19 119 LEU A O 1
ATOM 966 N N . VAL A 1 120 ? 7.241 -5.671 -3.887 1.00 93.25 120 VAL A N 1
ATOM 967 C CA . VAL A 1 120 ? 8.408 -5.897 -4.748 1.00 93.25 120 VAL A CA 1
ATOM 968 C C . VAL A 1 120 ? 8.199 -7.059 -5.721 1.00 93.25 120 VAL A C 1
ATOM 970 O O . VAL A 1 120 ? 8.743 -7.029 -6.827 1.00 93.25 120 VAL A O 1
ATOM 973 N N . VAL A 1 121 ? 7.396 -8.057 -5.354 1.00 91.94 121 VAL A N 1
ATOM 974 C CA . VAL A 1 121 ? 7.062 -9.181 -6.243 1.00 91.94 121 VAL A CA 1
ATOM 975 C C . VAL A 1 121 ? 5.810 -8.938 -7.094 1.00 91.94 121 VAL A C 1
ATOM 977 O O . VAL A 1 121 ? 5.579 -9.684 -8.040 1.00 91.94 121 VAL A O 1
ATOM 980 N N . ASP A 1 122 ? 5.023 -7.896 -6.812 1.00 92.75 122 ASP A N 1
ATOM 981 C CA . ASP A 1 122 ? 3.794 -7.592 -7.552 1.00 92.75 122 ASP A CA 1
ATOM 982 C C . ASP A 1 122 ? 4.094 -6.988 -8.933 1.00 92.75 122 ASP A C 1
ATOM 984 O O . ASP A 1 122 ? 4.509 -5.836 -9.067 1.00 92.75 122 ASP A O 1
ATOM 988 N N . GLU A 1 123 ? 3.850 -7.757 -9.992 1.00 90.50 123 GLU A N 1
ATOM 989 C CA . GLU A 1 123 ? 4.094 -7.330 -11.374 1.00 90.50 123 GLU A CA 1
ATOM 990 C C . GLU A 1 123 ? 3.168 -6.204 -11.852 1.00 90.50 123 GLU A C 1
ATOM 992 O O . GLU A 1 123 ? 3.479 -5.547 -12.846 1.00 90.50 123 GLU A O 1
ATOM 997 N N . ARG A 1 124 ? 2.061 -5.931 -11.143 1.00 91.06 124 ARG A N 1
ATOM 998 C CA . ARG A 1 124 ? 1.203 -4.763 -11.416 1.00 91.06 124 ARG A CA 1
ATOM 999 C C . ARG A 1 124 ? 1.901 -3.453 -11.060 1.00 91.06 124 ARG A C 1
ATOM 1001 O O . ARG A 1 124 ? 1.498 -2.389 -11.533 1.00 91.06 124 ARG A O 1
ATOM 1008 N N . ILE A 1 125 ? 2.930 -3.525 -10.218 1.00 91.31 125 ILE A N 1
ATOM 1009 C CA . ILE A 1 125 ? 3.713 -2.376 -9.796 1.00 91.31 125 ILE A CA 1
ATOM 1010 C C . ILE A 1 125 ? 4.835 -2.121 -10.799 1.00 91.31 125 ILE A C 1
ATOM 1012 O O . ILE A 1 125 ? 5.545 -3.034 -11.234 1.00 91.31 125 ILE A O 1
ATOM 1016 N N . ASP A 1 126 ? 5.024 -0.846 -11.134 1.00 90.06 126 ASP A N 1
ATOM 1017 C CA . ASP A 1 126 ? 6.091 -0.406 -12.024 1.00 90.06 126 ASP A CA 1
ATOM 1018 C C . ASP A 1 126 ? 7.463 -0.959 -11.592 1.00 90.06 126 ASP A C 1
ATOM 1020 O O . ASP A 1 126 ? 7.831 -0.937 -10.413 1.00 90.06 126 ASP A O 1
ATOM 1024 N N . ALA A 1 127 ? 8.223 -1.484 -12.556 1.00 89.31 127 ALA A N 1
ATOM 1025 C CA . ALA A 1 127 ? 9.488 -2.162 -12.288 1.00 89.31 127 ALA A CA 1
ATOM 1026 C C . ALA A 1 127 ? 10.532 -1.231 -11.653 1.00 89.31 127 ALA A C 1
ATOM 1028 O O . ALA A 1 127 ? 11.318 -1.665 -10.805 1.00 89.31 127 ALA A O 1
ATOM 1029 N N . ALA A 1 128 ? 10.545 0.047 -12.035 1.00 88.44 128 ALA A N 1
ATOM 1030 C CA . ALA A 1 128 ? 11.498 1.000 -11.497 1.00 88.44 128 ALA A CA 1
ATOM 1031 C C . ALA A 1 128 ? 11.108 1.429 -10.083 1.00 88.44 128 ALA A C 1
ATOM 1033 O O . ALA A 1 128 ? 11.976 1.520 -9.211 1.00 88.44 128 ALA A O 1
ATOM 1034 N N . PHE A 1 129 ? 9.810 1.590 -9.816 1.00 91.75 129 PHE A N 1
ATOM 1035 C CA . PHE A 1 129 ? 9.334 1.778 -8.449 1.00 91.75 129 PHE A CA 1
ATOM 1036 C C . PHE A 1 129 ? 9.684 0.583 -7.551 1.00 91.75 129 PHE A C 1
ATOM 1038 O O . PHE A 1 129 ? 10.244 0.778 -6.471 1.00 91.75 129 PHE A O 1
ATOM 1045 N N . ARG A 1 130 ? 9.456 -0.657 -8.012 1.00 92.62 130 ARG A N 1
ATOM 1046 C CA . ARG A 1 130 ? 9.860 -1.875 -7.283 1.00 92.62 130 ARG A CA 1
ATOM 1047 C C . ARG A 1 130 ? 11.354 -1.891 -6.966 1.00 92.62 130 ARG A C 1
ATOM 1049 O O . ARG A 1 130 ? 11.743 -2.177 -5.836 1.00 92.62 130 ARG A O 1
ATOM 1056 N N . PHE A 1 131 ? 12.203 -1.530 -7.927 1.00 89.62 131 PHE A N 1
ATOM 1057 C CA . PHE A 1 131 ? 13.648 -1.434 -7.708 1.00 89.62 131 PHE A CA 1
ATOM 1058 C C . PHE A 1 131 ? 14.032 -0.376 -6.661 1.00 89.62 131 PHE A C 1
ATOM 1060 O O . PHE A 1 131 ? 14.932 -0.602 -5.845 1.00 89.62 131 PHE A O 1
ATOM 1067 N N . ILE A 1 132 ? 13.339 0.765 -6.645 1.00 91.06 132 ILE A N 1
ATOM 1068 C CA . ILE A 1 132 ? 13.542 1.814 -5.638 1.00 91.06 132 ILE A CA 1
ATOM 1069 C C . ILE A 1 132 ? 13.145 1.312 -4.249 1.00 91.06 132 ILE A C 1
ATOM 1071 O O . ILE A 1 132 ? 13.913 1.499 -3.307 1.00 91.06 132 ILE A O 1
ATOM 1075 N N . LEU A 1 133 ? 12.014 0.613 -4.120 1.00 92.31 133 LEU A N 1
ATOM 1076 C CA . LEU A 1 133 ? 11.608 0.004 -2.851 1.00 92.31 133 LEU A CA 1
ATOM 1077 C C . LEU A 1 133 ? 12.652 -0.994 -2.343 1.00 92.31 133 LEU A C 1
ATOM 1079 O O . LEU A 1 133 ? 13.075 -0.895 -1.192 1.00 92.31 133 LEU A O 1
ATOM 1083 N N . VAL A 1 134 ? 13.140 -1.892 -3.204 1.00 91.94 134 VAL A N 1
ATOM 1084 C CA . VAL A 1 134 ? 14.223 -2.823 -2.845 1.00 91.94 134 VAL A CA 1
ATOM 1085 C C . VAL A 1 134 ? 15.464 -2.091 -2.346 1.00 91.94 134 VAL A C 1
ATOM 1087 O O . VAL A 1 134 ? 16.081 -2.513 -1.367 1.00 91.94 134 VAL A O 1
ATOM 1090 N N . SER A 1 135 ? 15.822 -0.990 -3.006 1.00 88.94 135 SER A N 1
ATOM 1091 C CA . SER A 1 135 ? 17.005 -0.202 -2.660 1.00 88.94 135 SER A CA 1
ATOM 1092 C C . SER A 1 135 ? 16.850 0.523 -1.320 1.00 88.94 135 SER A C 1
ATOM 1094 O O . SER A 1 135 ? 17.804 0.575 -0.551 1.00 88.94 135 SER A O 1
ATOM 1096 N N . LEU A 1 136 ? 15.662 1.060 -1.026 1.00 89.31 136 LEU A N 1
ATOM 1097 C CA . LEU A 1 136 ? 15.380 1.794 0.213 1.00 89.31 136 LEU A CA 1
ATOM 1098 C C . LEU A 1 136 ? 15.215 0.877 1.430 1.00 89.31 136 LEU A C 1
ATOM 1100 O O . LEU A 1 136 ? 15.603 1.255 2.532 1.00 89.31 136 LEU A O 1
ATOM 1104 N N . TYR A 1 137 ? 14.655 -0.318 1.235 1.00 89.75 137 TYR A N 1
ATOM 1105 C CA . TYR A 1 137 ? 14.378 -1.278 2.310 1.00 89.75 137 TYR A CA 1
ATOM 1106 C C . TYR A 1 137 ? 15.426 -2.394 2.426 1.00 89.75 137 TYR A C 1
ATOM 1108 O O . TYR A 1 137 ? 15.225 -3.347 3.177 1.00 89.75 137 TYR A O 1
ATOM 1116 N N . PHE A 1 138 ? 16.554 -2.271 1.715 1.00 86.12 138 PHE A N 1
ATOM 1117 C CA . PHE A 1 138 ? 17.684 -3.207 1.765 1.00 86.12 138 PHE A CA 1
ATOM 1118 C C . PHE A 1 138 ? 17.273 -4.676 1.551 1.00 86.12 138 PHE A C 1
ATOM 1120 O O . PHE A 1 138 ? 17.731 -5.580 2.250 1.00 86.12 138 PHE A O 1
ATOM 1127 N N . LEU A 1 139 ? 16.397 -4.930 0.574 1.00 82.38 139 LEU A N 1
ATOM 1128 C CA . LEU A 1 139 ? 15.971 -6.287 0.213 1.00 82.38 139 LEU A CA 1
ATOM 1129 C C . LEU A 1 139 ? 16.982 -6.927 -0.751 1.00 82.38 139 LEU A C 1
ATOM 1131 O O . LEU A 1 139 ? 16.732 -7.049 -1.952 1.00 82.38 139 LEU A O 1
ATOM 1135 N N . GLU A 1 140 ? 18.155 -7.290 -0.227 1.00 78.94 140 GLU A N 1
ATOM 1136 C CA . GLU A 1 140 ? 19.323 -7.715 -1.018 1.00 78.94 140 GLU A CA 1
ATOM 1137 C C . GLU A 1 140 ? 19.012 -8.843 -2.013 1.00 78.94 140 GLU A C 1
ATOM 1139 O O . GLU A 1 140 ? 19.391 -8.744 -3.185 1.00 78.94 140 GLU A O 1
ATOM 1144 N N . ASP A 1 141 ? 18.229 -9.838 -1.592 1.00 80.31 141 ASP A N 1
ATOM 1145 C CA . ASP A 1 141 ? 17.859 -10.999 -2.413 1.00 80.31 141 ASP A CA 1
ATOM 1146 C C . ASP A 1 141 ? 17.061 -10.620 -3.674 1.00 80.31 141 ASP A C 1
ATOM 1148 O O . ASP A 1 141 ? 17.145 -11.287 -4.706 1.00 80.31 141 ASP A O 1
ATOM 1152 N N . SER A 1 142 ? 16.319 -9.509 -3.631 1.00 78.69 142 SER A N 1
ATOM 1153 C CA . SER A 1 142 ? 15.463 -9.052 -4.737 1.00 78.69 142 SER A CA 1
ATOM 1154 C C . SER A 1 142 ? 16.146 -8.043 -5.668 1.00 78.69 142 SER A C 1
ATOM 1156 O O . SER A 1 142 ? 15.626 -7.728 -6.742 1.00 78.69 142 SER A O 1
ATOM 1158 N N . ARG A 1 143 ? 17.331 -7.535 -5.306 1.00 76.38 143 ARG A N 1
ATOM 1159 C CA . ARG A 1 143 ? 17.981 -6.421 -6.019 1.00 76.38 143 ARG A CA 1
ATOM 1160 C C . ARG A 1 143 ? 18.532 -6.819 -7.383 1.00 76.38 143 ARG A C 1
ATOM 1162 O O . ARG A 1 143 ? 18.316 -6.114 -8.369 1.00 76.38 143 ARG A O 1
ATOM 1169 N N . VAL A 1 144 ? 19.260 -7.933 -7.447 1.00 78.50 144 VAL A N 1
ATOM 1170 C CA . VAL A 1 144 ? 19.921 -8.391 -8.681 1.00 78.50 144 VAL A CA 1
ATOM 1171 C C . VAL A 1 144 ? 18.908 -8.797 -9.764 1.00 78.50 144 VAL A C 1
ATOM 1173 O O . VAL A 1 144 ? 19.086 -8.365 -10.908 1.00 78.50 144 VAL A O 1
ATOM 1176 N N . PRO A 1 145 ? 17.841 -9.565 -9.462 1.00 79.19 145 PRO A N 1
ATOM 1177 C CA . PRO A 1 145 ? 16.818 -9.902 -10.453 1.00 79.19 145 PRO A CA 1
ATOM 1178 C C . PRO A 1 145 ? 16.121 -8.671 -11.047 1.00 79.19 145 PRO A C 1
ATOM 1180 O O . PRO A 1 145 ? 16.011 -8.567 -12.269 1.00 79.19 145 PRO A O 1
ATOM 1183 N N . LEU A 1 146 ? 15.722 -7.704 -10.211 1.00 79.56 146 LEU A N 1
ATOM 1184 C CA . LEU A 1 146 ? 15.052 -6.484 -10.675 1.00 79.56 146 LEU A CA 1
ATOM 1185 C C . LEU A 1 146 ? 15.963 -5.597 -11.520 1.00 79.56 146 LEU A C 1
ATOM 1187 O O . LEU A 1 146 ? 15.525 -5.075 -12.542 1.00 79.56 146 LEU A O 1
ATOM 1191 N N . LEU A 1 147 ? 17.240 -5.473 -11.149 1.00 78.75 147 LEU A N 1
ATOM 1192 C CA . LEU A 1 147 ? 18.202 -4.728 -11.957 1.00 78.75 147 LEU A CA 1
ATOM 1193 C C . LEU A 1 147 ? 18.348 -5.334 -13.356 1.00 78.75 147 LEU A C 1
ATOM 1195 O O . LEU A 1 147 ? 18.328 -4.605 -14.343 1.00 78.75 147 LEU A O 1
ATOM 1199 N N . ARG A 1 148 ? 18.459 -6.666 -13.463 1.00 81.88 148 ARG A N 1
ATOM 1200 C CA . ARG A 1 148 ? 18.518 -7.337 -14.773 1.00 81.88 148 ARG A CA 1
ATOM 1201 C C . ARG A 1 148 ? 17.253 -7.093 -15.585 1.00 81.88 148 ARG A C 1
ATOM 1203 O O . ARG A 1 148 ? 17.355 -6.829 -16.778 1.00 81.88 148 ARG A O 1
ATOM 1210 N N . HIS A 1 149 ? 16.087 -7.170 -14.945 1.00 82.75 149 HIS A N 1
ATOM 1211 C CA . HIS A 1 149 ? 14.812 -6.925 -15.610 1.00 82.75 149 HIS A CA 1
ATOM 1212 C C . HIS A 1 149 ? 14.722 -5.492 -16.152 1.00 82.75 149 HIS A C 1
ATOM 1214 O O . HIS A 1 149 ? 14.367 -5.308 -17.311 1.00 82.75 149 HIS A O 1
ATOM 1220 N N . LEU A 1 150 ? 15.125 -4.490 -15.365 1.00 81.81 150 LEU A N 1
ATOM 1221 C CA . LEU A 1 150 ? 15.176 -3.095 -15.809 1.00 81.81 150 LEU A CA 1
ATOM 1222 C C . LEU A 1 150 ? 16.153 -2.883 -16.967 1.00 81.81 150 LEU A C 1
ATOM 1224 O O . LEU A 1 150 ? 15.808 -2.230 -17.947 1.00 81.81 150 LEU A O 1
ATOM 1228 N N . LEU A 1 151 ? 17.355 -3.458 -16.883 1.00 81.00 151 LEU A N 1
ATOM 1229 C CA . LEU A 1 151 ? 18.350 -3.351 -17.952 1.00 81.00 151 LEU A CA 1
ATOM 1230 C C . LEU A 1 151 ? 17.867 -3.995 -19.257 1.00 81.00 151 LEU A C 1
ATOM 1232 O O . LEU A 1 151 ? 18.169 -3.479 -20.328 1.00 81.00 151 LEU A O 1
ATOM 1236 N N . ALA A 1 152 ? 17.087 -5.076 -19.179 1.00 84.69 152 ALA A N 1
ATOM 1237 C CA . ALA A 1 152 ? 16.503 -5.729 -20.349 1.00 84.69 152 ALA A CA 1
ATOM 1238 C C . ALA A 1 152 ? 15.412 -4.891 -21.043 1.00 84.69 152 ALA A C 1
ATOM 1240 O O . ALA A 1 152 ? 15.109 -5.143 -22.206 1.00 84.69 152 ALA A O 1
ATOM 1241 N N . GLN A 1 153 ? 14.824 -3.905 -20.358 1.00 79.62 153 GLN A N 1
ATOM 1242 C CA . GLN A 1 153 ? 13.822 -3.004 -20.939 1.00 79.62 153 GLN A CA 1
ATOM 1243 C C . GLN A 1 153 ? 14.440 -1.795 -21.655 1.00 79.62 153 GLN A C 1
ATOM 1245 O O . GLN A 1 153 ? 13.730 -1.071 -22.352 1.00 79.62 153 GLN A O 1
ATOM 1250 N N . ILE A 1 154 ? 15.747 -1.555 -21.499 1.00 78.06 154 ILE A N 1
ATOM 1251 C CA . ILE A 1 154 ? 16.438 -0.475 -22.203 1.00 78.06 154 ILE A CA 1
ATOM 1252 C C . ILE A 1 154 ? 16.618 -0.915 -23.663 1.00 78.06 154 ILE A C 1
ATOM 1254 O O . ILE A 1 154 ? 17.310 -1.908 -23.900 1.00 78.06 154 ILE A O 1
ATOM 1258 N N . PRO A 1 155 ? 16.035 -0.203 -24.650 1.00 71.88 155 PRO A N 1
ATOM 1259 C CA . PRO A 1 155 ? 16.210 -0.542 -26.057 1.00 71.88 155 PRO A CA 1
ATOM 1260 C C . PRO A 1 155 ? 17.695 -0.558 -26.398 1.00 71.88 155 PRO A C 1
ATOM 1262 O O . PRO A 1 155 ? 18.413 0.395 -26.074 1.00 71.88 155 PRO A O 1
ATOM 1265 N N . THR A 1 156 ? 18.168 -1.613 -27.059 1.00 76.06 156 THR A N 1
ATOM 1266 C CA . THR A 1 156 ? 19.564 -1.624 -27.486 1.00 76.06 156 THR A CA 1
ATOM 1267 C C . THR A 1 156 ? 19.767 -0.589 -28.600 1.00 76.06 156 THR A C 1
ATOM 1269 O O . THR A 1 156 ? 18.828 -0.275 -29.340 1.00 76.06 156 THR A O 1
ATOM 1272 N N . PR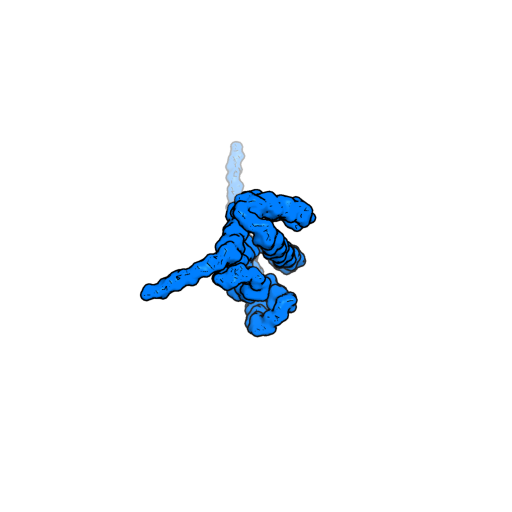O A 1 157 ? 20.984 -0.043 -28.778 1.00 73.31 157 PRO A N 1
ATOM 1273 C CA . PRO A 1 157 ? 21.272 0.884 -29.877 1.00 73.31 157 PRO A CA 1
ATOM 1274 C C . PRO A 1 157 ? 20.906 0.311 -31.259 1.00 73.31 157 PRO A C 1
ATOM 1276 O O . PRO A 1 157 ? 20.542 1.051 -32.171 1.00 73.31 157 PRO A O 1
ATOM 1279 N N . SER A 1 158 ? 20.957 -1.016 -31.403 1.00 70.31 158 SER A N 1
ATOM 1280 C CA . SER A 1 158 ? 20.553 -1.744 -32.608 1.00 70.31 158 SER A CA 1
ATOM 1281 C C . SER A 1 158 ? 19.043 -1.677 -32.871 1.00 70.31 158 SER A C 1
ATOM 1283 O O . SER A 1 158 ? 18.638 -1.519 -34.024 1.00 70.31 158 SER A O 1
ATOM 1285 N N . ASP A 1 159 ? 18.219 -1.712 -31.821 1.00 67.62 159 ASP A N 1
ATOM 1286 C CA . ASP A 1 159 ? 16.757 -1.607 -31.928 1.00 67.62 159 ASP A CA 1
ATOM 1287 C C . ASP A 1 159 ? 16.323 -0.193 -32.336 1.00 67.62 159 ASP A C 1
ATOM 1289 O O . ASP A 1 159 ? 15.359 -0.014 -33.083 1.00 67.62 159 ASP A O 1
ATOM 1293 N N . GLN A 1 160 ? 17.064 0.829 -31.895 1.00 61.75 160 GLN A N 1
ATOM 1294 C CA . GLN A 1 160 ? 16.798 2.224 -32.260 1.00 61.75 160 GLN A CA 1
ATOM 1295 C C . GLN A 1 160 ? 17.099 2.499 -33.742 1.00 61.75 160 GLN A C 1
ATOM 1297 O O . GLN A 1 160 ? 16.311 3.171 -34.411 1.00 61.75 160 GLN A O 1
ATOM 1302 N N . LEU A 1 161 ? 18.179 1.921 -34.281 1.00 64.56 161 LEU A N 1
ATOM 1303 C CA . LEU A 1 161 ? 18.549 2.055 -35.695 1.00 64.56 161 LEU A CA 1
ATOM 1304 C C . LEU A 1 161 ? 17.503 1.434 -36.635 1.00 64.56 161 LEU A C 1
ATOM 1306 O O . LEU A 1 161 ? 17.113 2.067 -37.616 1.00 64.56 161 LEU A O 1
ATOM 1310 N N .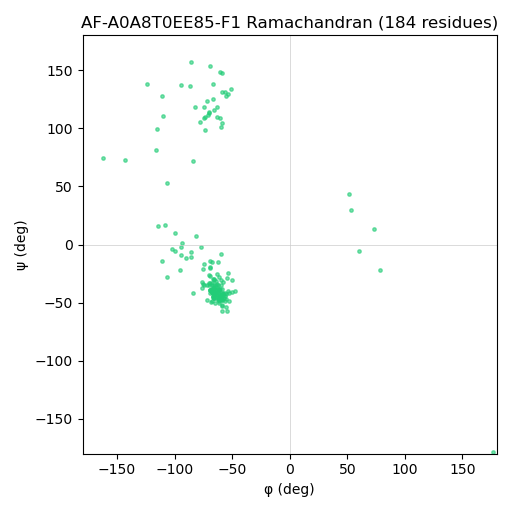 GLN A 1 162 ?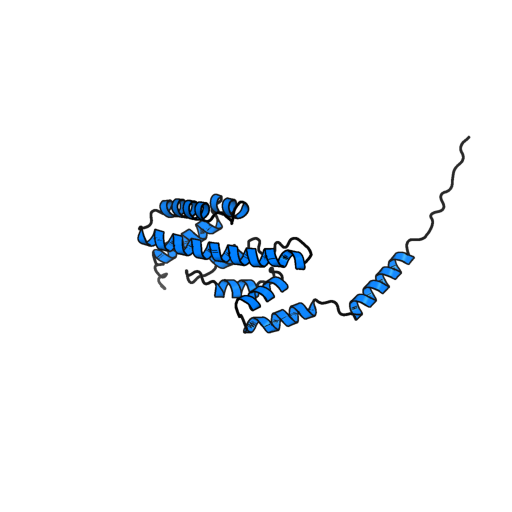 16.979 0.246 -36.314 1.00 60.56 162 GLN A N 1
ATOM 1311 C CA . GLN A 1 162 ? 15.924 -0.388 -37.120 1.00 60.56 162 GLN A CA 1
ATOM 1312 C C . GLN A 1 162 ? 14.595 0.380 -37.063 1.00 60.56 162 GLN A C 1
ATOM 1314 O O . GLN A 1 162 ? 13.875 0.457 -38.063 1.00 60.56 162 GLN A O 1
ATOM 1319 N N . ASN A 1 163 ? 14.261 0.983 -35.919 1.00 58.59 163 ASN A N 1
ATOM 1320 C CA . ASN A 1 163 ? 13.024 1.752 -35.777 1.00 58.59 163 ASN A CA 1
ATOM 1321 C C . ASN A 1 163 ? 13.076 3.094 -36.533 1.00 58.59 163 ASN A C 1
ATOM 1323 O O . ASN A 1 163 ? 12.072 3.511 -37.122 1.00 58.59 163 ASN A O 1
ATOM 1327 N N . GLU A 1 164 ? 14.241 3.750 -36.592 1.00 61.16 164 GLU A N 1
ATOM 1328 C CA . GLU A 1 164 ? 14.445 4.936 -37.437 1.00 61.16 164 GLU A CA 1
ATOM 1329 C C . GLU A 1 164 ? 14.388 4.602 -38.936 1.00 61.16 164 GLU A C 1
ATOM 1331 O O . GLU A 1 164 ? 13.787 5.347 -39.718 1.00 61.16 164 GLU A O 1
ATOM 1336 N N . GLU A 1 165 ? 14.964 3.472 -39.349 1.00 60.66 165 GLU A N 1
ATOM 1337 C CA . GLU A 1 165 ? 14.981 3.029 -40.747 1.00 60.66 165 GLU A CA 1
ATOM 1338 C C . GLU A 1 165 ? 13.569 2.646 -41.240 1.00 60.66 165 GLU A C 1
ATOM 1340 O O . GLU A 1 165 ? 13.127 3.076 -42.315 1.00 60.66 165 GLU A O 1
ATOM 1345 N N . ASN A 1 166 ? 12.783 1.967 -40.400 1.00 59.31 166 ASN A N 1
ATOM 1346 C CA . ASN A 1 166 ? 11.373 1.667 -40.669 1.00 59.31 166 ASN A CA 1
ATOM 1347 C C . ASN A 1 166 ? 10.494 2.931 -40.703 1.00 59.31 166 ASN A C 1
ATOM 1349 O O . ASN A 1 166 ? 9.636 3.070 -41.583 1.00 59.31 166 ASN A O 1
ATOM 1353 N N . SER A 1 167 ? 10.745 3.897 -39.814 1.00 61.06 167 SER A N 1
ATOM 1354 C CA . SER A 1 167 ? 10.020 5.177 -39.788 1.00 61.06 167 SER A CA 1
ATOM 1355 C C . SER A 1 167 ? 10.310 6.036 -41.025 1.00 61.06 167 SER A C 1
ATOM 1357 O O . SER A 1 167 ? 9.393 6.629 -41.599 1.00 61.06 167 SER A O 1
ATOM 1359 N N . ARG A 1 168 ? 11.557 6.050 -41.518 1.00 59.44 168 ARG A N 1
ATOM 1360 C CA . ARG A 1 168 ? 11.920 6.725 -42.780 1.00 59.44 168 ARG A CA 1
ATOM 1361 C C . ARG A 1 168 ? 11.267 6.070 -43.999 1.00 59.44 168 ARG A C 1
ATOM 1363 O O . ARG A 1 168 ? 10.828 6.776 -44.907 1.00 59.44 168 ARG A O 1
ATOM 1370 N N . THR A 1 169 ? 11.131 4.746 -44.006 1.00 57.44 169 THR A N 1
ATOM 1371 C CA . THR A 1 169 ? 10.527 4.000 -45.125 1.00 57.44 169 THR A CA 1
ATOM 1372 C C . THR A 1 169 ? 9.013 4.248 -45.249 1.00 57.44 169 THR A C 1
ATOM 1374 O O . THR A 1 169 ? 8.474 4.315 -46.358 1.00 57.44 169 THR A O 1
ATOM 1377 N N . LEU A 1 170 ? 8.318 4.464 -44.127 1.00 51.31 170 LEU A N 1
ATOM 1378 C CA . LEU A 1 170 ? 6.884 4.782 -44.093 1.00 51.31 170 LEU A CA 1
ATOM 1379 C C . LEU A 1 170 ? 6.554 6.188 -44.629 1.00 51.31 170 LEU A C 1
ATOM 1381 O O . LEU A 1 170 ? 5.549 6.354 -45.323 1.00 51.31 170 LEU A O 1
ATOM 1385 N N . VAL A 1 171 ? 7.421 7.184 -44.410 1.00 54.31 171 VAL A N 1
ATOM 1386 C CA . VAL A 1 171 ? 7.214 8.563 -44.907 1.00 54.31 171 VAL A CA 1
ATOM 1387 C C . VAL A 1 171 ? 7.328 8.655 -46.439 1.00 54.31 171 VAL A C 1
ATOM 1389 O O . VAL A 1 171 ? 6.673 9.489 -47.067 1.00 54.31 171 VAL A O 1
ATOM 1392 N N . VAL A 1 172 ? 8.082 7.758 -47.082 1.00 54.91 172 VAL A N 1
ATOM 1393 C CA . VAL A 1 172 ? 8.276 7.769 -48.546 1.00 54.91 172 VAL A CA 1
ATOM 1394 C C . VAL A 1 172 ? 7.049 7.242 -49.315 1.00 54.91 172 VAL A C 1
ATOM 1396 O O . VAL A 1 172 ? 6.857 7.590 -50.481 1.00 54.91 172 VAL A O 1
ATOM 1399 N N . ARG A 1 173 ? 6.150 6.467 -48.688 1.00 53.06 173 ARG A N 1
ATOM 1400 C CA . ARG A 1 173 ? 4.970 5.893 -49.375 1.00 53.06 173 ARG A CA 1
ATOM 1401 C C . ARG A 1 173 ? 3.740 6.809 -49.446 1.00 53.06 173 ARG A C 1
ATOM 1403 O O . ARG A 1 173 ? 2.809 6.489 -50.183 1.00 53.06 173 ARG A O 1
ATOM 1410 N N . ILE A 1 174 ? 3.744 7.976 -48.795 1.00 53.38 174 ILE A N 1
ATOM 1411 C CA . ILE A 1 174 ? 2.615 8.931 -48.793 1.00 53.38 174 ILE A CA 1
ATOM 1412 C C . ILE A 1 174 ? 2.926 10.158 -49.671 1.00 53.38 174 ILE A C 1
ATOM 1414 O O . ILE A 1 174 ? 2.837 11.303 -49.245 1.00 53.38 174 ILE A O 1
ATOM 1418 N N . ARG A 1 175 ? 3.311 9.946 -50.934 1.00 50.03 175 ARG A N 1
ATOM 1419 C CA . ARG A 1 175 ? 3.296 11.000 -51.970 1.00 50.03 175 ARG A CA 1
ATOM 1420 C C . ARG A 1 175 ? 2.878 10.422 -53.324 1.00 50.03 175 ARG A C 1
ATOM 1422 O O . ARG A 1 175 ? 3.684 10.297 -54.238 1.00 50.03 175 ARG A O 1
ATOM 1429 N N . LYS A 1 176 ? 1.592 10.097 -53.483 1.00 51.97 176 LYS A N 1
ATOM 1430 C CA . LYS A 1 176 ? 0.959 10.053 -54.812 1.00 51.97 176 LYS A CA 1
ATOM 1431 C C . LYS A 1 176 ? -0.036 11.213 -54.916 1.00 51.97 176 LYS A C 1
ATOM 1433 O O . LYS A 1 176 ? -1.056 11.176 -54.234 1.00 51.97 176 LYS A O 1
ATOM 1438 N N . PRO A 1 177 ? 0.231 12.244 -55.737 1.00 50.12 177 PRO A N 1
ATOM 1439 C CA . PRO A 1 177 ? -0.713 13.332 -55.937 1.00 50.12 177 PRO A CA 1
ATOM 1440 C C . PRO A 1 177 ? -1.910 12.830 -56.752 1.00 50.12 177 PRO A C 1
ATOM 1442 O O . PRO A 1 177 ? -1.804 12.518 -57.941 1.00 50.12 177 PRO A O 1
ATOM 1445 N N . SER A 1 178 ? -3.070 12.759 -56.104 1.00 56.44 178 SER A N 1
ATOM 1446 C CA . SER A 1 178 ? -4.366 12.591 -56.754 1.00 56.44 178 SER A CA 1
ATOM 1447 C C . SER A 1 178 ? -4.643 13.808 -57.639 1.00 56.44 178 SER A C 1
ATOM 1449 O O . SER A 1 178 ? -4.870 14.916 -57.151 1.00 56.44 178 SER A O 1
ATOM 1451 N N . ARG A 1 179 ? -4.594 13.602 -58.959 1.00 56.94 179 ARG A N 1
ATOM 1452 C CA . ARG A 1 179 ? -4.900 14.607 -59.984 1.00 56.94 179 ARG A CA 1
ATOM 1453 C C . ARG A 1 179 ? -6.335 15.117 -59.812 1.00 56.94 179 ARG A C 1
ATOM 1455 O O . ARG A 1 179 ? -7.289 14.442 -60.193 1.00 56.94 179 ARG A O 1
ATOM 1462 N N . PHE A 1 180 ? -6.482 16.323 -59.276 1.00 57.38 180 PHE A N 1
ATOM 1463 C CA . PHE A 1 180 ? -7.764 17.016 -59.165 1.00 57.38 180 PHE A CA 1
ATOM 1464 C C . PHE A 1 180 ? -8.144 17.613 -60.533 1.00 57.38 180 PHE A C 1
ATOM 1466 O O . PHE A 1 180 ? -7.566 18.599 -60.989 1.00 57.38 180 PHE A O 1
ATOM 1473 N N . ARG A 1 181 ? -9.108 16.991 -61.226 1.00 58.47 181 ARG A N 1
ATOM 1474 C CA . ARG A 1 181 ? -9.721 17.524 -62.455 1.00 58.47 181 ARG A CA 1
ATOM 1475 C C . ARG A 1 181 ? -10.657 18.685 -62.094 1.00 58.47 181 ARG A C 1
ATOM 1477 O O . ARG A 1 181 ? -11.735 18.461 -61.553 1.00 58.47 181 ARG A O 1
ATOM 1484 N N . ARG A 1 182 ? -10.288 19.921 -62.451 1.00 59.78 182 ARG A N 1
ATOM 1485 C CA . ARG A 1 182 ? -11.212 21.070 -62.465 1.00 59.78 182 ARG A CA 1
ATOM 1486 C C . ARG A 1 182 ? -12.222 20.906 -63.606 1.00 59.78 182 ARG A C 1
ATOM 1488 O O . ARG A 1 182 ? -11.848 20.969 -64.775 1.00 59.78 182 ARG A O 1
ATOM 1495 N N . ARG A 1 183 ? -13.505 20.733 -63.275 1.00 59.66 183 ARG A N 1
ATOM 1496 C CA . ARG A 1 183 ? -14.620 20.965 -64.206 1.00 59.66 183 ARG A CA 1
ATOM 1497 C C . ARG A 1 183 ? -14.934 22.462 -64.222 1.00 59.66 183 ARG A C 1
ATOM 1499 O O . ARG A 1 183 ? -15.306 23.018 -63.196 1.00 59.66 183 ARG A O 1
ATOM 1506 N N . ARG A 1 184 ? -14.785 23.089 -65.392 1.00 59.62 184 ARG A N 1
ATOM 1507 C CA . ARG A 1 184 ? -15.406 24.379 -65.723 1.00 59.62 184 ARG A CA 1
ATOM 1508 C C . ARG A 1 184 ? -16.924 24.187 -65.784 1.00 59.62 184 ARG A C 1
ATOM 1510 O O . ARG A 1 184 ? -17.380 23.204 -66.369 1.00 59.62 184 ARG A O 1
ATOM 1517 N N . ARG A 1 185 ? -17.689 25.126 -65.233 1.00 61.56 185 ARG A N 1
ATOM 1518 C CA . ARG A 1 185 ? -19.069 25.377 -65.656 1.00 61.56 185 ARG A CA 1
ATOM 1519 C C . ARG A 1 185 ? -19.201 26.843 -66.054 1.00 61.56 185 ARG A C 1
ATOM 1521 O O . ARG A 1 185 ? -18.563 27.695 -65.440 1.00 61.56 185 ARG A O 1
ATOM 1528 N N . HIS A 1 186 ? -19.933 26.998 -67.153 1.00 64.94 186 HIS A N 1
ATOM 1529 C CA . HIS A 1 186 ? -20.444 28.221 -67.755 1.00 64.94 186 HIS A CA 1
ATOM 1530 C C . HIS A 1 186 ? -21.358 28.984 -66.803 1.00 64.94 186 HIS A C 1
ATOM 1532 O O . HIS A 1 186 ? -21.990 28.306 -65.958 1.00 64.94 186 HIS A O 1
#

Mean predicted aligned error: 11.65 Å

Radius of gyration: 26.49 Å; Cα contacts (8 Å, |Δi|>4): 89; chains: 1; bounding box: 42×60×94 Å

Sequence (186 aa):
MEGFPITTLEEMAISKIGTLLSSDTDINQFRNNSWRSDMKWKNLLKRKISDLLLPPHFHKRMIGMANRIYMFFEQINAIHDGIRPSFGGPCQCLDGVLQSYVFDTSDSMFDERKIIESLVVDERIDAAFRFILVSLYFLEDSRVPLLRHLLAQIPTPSDQLQNEENSRTLVVRIRKPSRFRRRRRH

Organism: Argiope bruennichi (NCBI:txid94029)

Secondary structure (DSSP, 8-state):
--PPP---HHHHHHHHHHHHHHH-HHHHHHHHH-TT-HHHHHHHHHHHHHTT---HHHHHHHHHHHHHHHHHHHHHHHHHHHHGGGGTS---TTTTHHHHHHH--TTSS--HHHHHHHHHH-TTS-HHHHHHHHHHTT-HHHHHHHHHHHHHTSPPHHHHHHHHHHHHHHHHTS------------

pLDDT: mean 77.46, std 12.74, range [41.25, 93.25]